Protein AF-A0A2E6I292-F1 (afdb_monomer_lite)

pLDDT: mean 81.74, std 18.03, range [31.7, 98.75]

Sequence (327 aa):
MKKWAEGDFDTRKALMEGHHNLRRFENLDPATSELSENDARILLANKRGYAHWVKYDNYLHLDPGVRDVIDAIQRNDLAGLQAALATDPDAANPHYVHGYQPIEPDSRNYNNDSIPLFEVSENTFLGAIPAGTNEAAMVETLISAGADPEIDHGHPMTAAVSYNAIHVVRALIDGGAAVDGPYGHGCPMAFALHIGYPDVIQLLVERGARLDLRFAAGVGDLDRVKSFINDAGSLKPDAGIQADPYTRSASPDDPGRYQMERTRENILHQAFYFACRSNNLDVADYLFSSDIDINAWVPGLDQAAPILHWCVGWGSSAGATKAHDGL

Secondary structure (DSSP, 8-state):
--SS----HHHHHHHH-STTSGGG-TT--TT--S--HHHHHHHHHHHTT-SSHHHHHHHHTB-HHHHHHHHHHHTT-HHHHHHHHHH-GGGGS--B-TT-----SSTT---GGG-HHHHHHHHHHTTSS-TTSSHHHHHHHHHHTT--TT-TTT-HHHHHHHTT-HHHHHHHHHTT--TT-TTSS-HHHHHHHHHT-HHHHHHHHHTTPPP-HHHHHHHT-HHHHHHTB-TTSPBPTTTT-SPPTT-----TT-TTSSPPP--HHHHHHHHHHHHHHTT-HHHHHHHHTTT--TTSB-TTSSS--BHHHHHHHTS-HHHHHHHHHT-

Foldseek 3Di:
DPDQWPQFQVNVVVCVPDPCRVVQQPDDDVPDGTDDPSNVLCVVCVVVVHNHSLLVVLLVQWDPLLVQLLVCLLQVNLVSNLVSCVVPLVSLATDGDPPDDRDAPPPQDDSLVSHSLLSLLVSCLVCSNPQPPCSLVSLLSSLVSPRDLQPPPNNSLLSNLLSLNQSSNVSSVVSPADLCGNVNQNLSLQQCLLVPNLSSLVVSVVSPRDDALQSCLLNLVLVNVVVQADPVRDGDPRNARHAHNDQRDPPVVCVPPRGDDPDSQLSLLSSLLSNLSNVSVVSNVVSVVSPHDQQAWNPRDPDTGGSLVSSPPHDCPPSNVVVVVVD

Structure (mmCIF, N/CA/C/O backbone):
data_AF-A0A2E6I292-F1
#
_entry.id   AF-A0A2E6I292-F1
#
loop_
_atom_site.group_PDB
_atom_site.id
_atom_site.type_symbol
_atom_site.label_atom_id
_atom_site.label_alt_id
_atom_site.label_comp_id
_atom_site.label_asym_id
_atom_site.label_entity_id
_atom_site.label_seq_id
_atom_site.pdbx_PDB_ins_code
_atom_site.Cartn_x
_atom_site.Cartn_y
_atom_site.Cartn_z
_atom_site.occupancy
_atom_site.B_iso_or_equiv
_atom_site.auth_seq_id
_atom_site.auth_comp_id
_atom_site.auth_asym_id
_atom_site.auth_atom_id
_atom_site.pdbx_PDB_model_num
ATOM 1 N N . MET A 1 1 ? -14.300 23.017 34.784 1.00 35.28 1 MET A N 1
ATOM 2 C CA . MET A 1 1 ? -13.241 23.326 33.793 1.00 35.28 1 MET A CA 1
ATOM 3 C C . MET A 1 1 ? -11.836 23.556 34.380 1.00 35.28 1 MET A C 1
ATOM 5 O O . MET A 1 1 ? -10.927 23.771 33.601 1.00 35.28 1 MET A O 1
ATOM 9 N N . LYS A 1 2 ? -11.584 23.448 35.698 1.00 34.03 2 LYS A N 1
ATOM 10 C CA . LYS A 1 2 ? -10.234 23.615 36.290 1.00 34.03 2 LYS A CA 1
ATOM 11 C C . LYS A 1 2 ? -9.651 22.290 36.804 1.00 34.03 2 LYS A C 1
ATOM 13 O O . LYS A 1 2 ? -9.630 22.065 38.008 1.00 34.03 2 LYS A O 1
ATOM 18 N N . LYS A 1 3 ? -9.241 21.389 35.906 1.00 31.70 3 LYS A N 1
ATOM 19 C CA . LYS A 1 3 ? -8.444 20.206 36.299 1.00 31.70 3 LYS A CA 1
ATOM 20 C C . LYS A 1 3 ? -7.480 19.676 35.223 1.00 31.70 3 LYS A C 1
ATOM 22 O O . LYS A 1 3 ? -6.997 18.564 35.354 1.00 31.70 3 LYS A O 1
ATOM 27 N N . TRP A 1 4 ? -7.191 20.469 34.187 1.00 38.81 4 TRP A N 1
ATOM 28 C CA . TRP A 1 4 ? -6.313 20.072 33.072 1.00 38.81 4 TRP A CA 1
ATOM 29 C C . TRP A 1 4 ? -5.002 20.880 32.998 1.00 38.81 4 TRP A C 1
ATOM 31 O O . TRP A 1 4 ? -4.268 20.755 32.030 1.00 38.81 4 TRP A O 1
ATOM 41 N N . ALA A 1 5 ? -4.700 21.700 34.012 1.00 40.25 5 ALA A N 1
ATOM 42 C CA . ALA A 1 5 ? -3.558 22.624 34.035 1.00 40.25 5 ALA A CA 1
ATOM 43 C C . ALA A 1 5 ? -2.428 22.166 34.983 1.00 40.25 5 ALA A C 1
ATOM 45 O O . ALA A 1 5 ? -1.871 22.973 35.717 1.00 40.25 5 ALA A O 1
ATOM 46 N N . GLU A 1 6 ? -2.119 20.868 35.005 1.00 45.41 6 GLU A N 1
ATOM 47 C CA . GLU A 1 6 ? -0.982 20.308 35.765 1.00 45.41 6 GLU A CA 1
ATOM 48 C C . GLU A 1 6 ? 0.074 19.690 34.832 1.00 45.41 6 GLU A C 1
ATOM 50 O O . GLU A 1 6 ? 0.704 18.695 35.170 1.00 45.41 6 GLU A O 1
ATOM 55 N N . GLY A 1 7 ? 0.264 20.245 33.631 1.00 52.97 7 GLY A N 1
ATOM 56 C CA . GLY A 1 7 ? 1.480 19.970 32.865 1.00 52.97 7 GLY A CA 1
ATOM 57 C C . GLY A 1 7 ? 2.519 21.026 33.189 1.00 52.97 7 GLY A C 1
ATOM 58 O O . GLY A 1 7 ? 2.316 22.202 32.892 1.00 52.97 7 GLY A O 1
ATOM 59 N N . ASP A 1 8 ? 3.597 20.606 33.832 1.00 63.22 8 ASP A N 1
ATOM 60 C CA . ASP A 1 8 ? 4.761 21.438 34.104 1.00 63.22 8 ASP A CA 1
ATOM 61 C C . ASP A 1 8 ? 5.592 21.703 32.832 1.00 63.22 8 ASP A C 1
ATOM 63 O O . ASP A 1 8 ? 5.346 21.164 31.747 1.00 63.22 8 ASP A O 1
ATOM 67 N N . PHE A 1 9 ? 6.594 22.574 32.971 1.00 62.97 9 PHE A N 1
ATOM 68 C CA . PHE A 1 9 ? 7.556 22.911 31.919 1.00 62.97 9 PHE A CA 1
ATOM 69 C C . PHE A 1 9 ? 8.188 21.666 31.273 1.00 62.97 9 PHE A C 1
ATOM 71 O O . PHE A 1 9 ? 8.401 21.642 30.059 1.00 62.97 9 PHE A O 1
ATOM 78 N N . ASP A 1 10 ? 8.440 20.619 32.059 1.00 66.69 10 ASP A N 1
ATOM 79 C CA . ASP A 1 10 ? 9.048 19.375 31.588 1.00 66.69 10 ASP A CA 1
ATOM 80 C C . ASP A 1 10 ? 8.099 18.587 30.675 1.00 66.69 10 ASP A C 1
ATOM 82 O O . ASP A 1 10 ? 8.521 18.086 29.632 1.00 66.69 10 ASP A O 1
ATOM 86 N N . THR A 1 11 ? 6.801 18.568 30.986 1.00 67.62 11 THR A N 1
ATOM 87 C CA . THR A 1 11 ? 5.764 17.987 30.118 1.00 67.62 11 THR A CA 1
ATOM 88 C C . THR A 1 11 ? 5.697 18.703 28.765 1.00 67.62 11 THR A C 1
ATOM 90 O O . THR A 1 11 ? 5.645 18.062 27.712 1.00 67.62 11 THR A O 1
ATOM 93 N N . ARG A 1 12 ? 5.751 20.042 28.769 1.00 67.06 12 ARG A N 1
ATOM 94 C CA . ARG A 1 12 ? 5.793 20.851 27.538 1.00 67.06 12 ARG A CA 1
ATOM 95 C C . ARG A 1 12 ? 7.079 20.610 26.746 1.00 67.06 12 ARG A C 1
ATOM 97 O O . ARG A 1 12 ? 7.043 20.526 25.522 1.00 67.06 12 ARG A O 1
ATOM 104 N N . LYS A 1 13 ? 8.217 20.475 27.425 1.00 66.50 13 LYS A N 1
ATOM 105 C CA . LYS A 1 13 ? 9.503 20.172 26.790 1.00 66.50 13 LYS A CA 1
ATOM 106 C C . LYS A 1 13 ? 9.497 18.789 26.132 1.00 66.50 13 LYS A C 1
ATOM 108 O O . LYS A 1 13 ? 9.899 18.680 24.980 1.00 66.50 13 LYS A O 1
ATOM 113 N N . ALA A 1 14 ? 8.963 17.768 26.800 1.00 66.19 14 ALA A N 1
ATOM 114 C CA . ALA A 1 14 ? 8.826 16.423 26.240 1.00 66.19 14 ALA A CA 1
ATOM 115 C C . ALA A 1 14 ? 7.926 16.398 24.989 1.00 66.19 14 ALA A C 1
ATOM 117 O O . ALA A 1 14 ? 8.263 15.764 23.993 1.00 66.19 14 ALA A O 1
ATOM 118 N N . LEU A 1 15 ? 6.826 17.161 24.993 1.00 63.72 15 LEU A N 1
ATOM 119 C CA . LEU A 1 15 ? 5.975 17.372 23.813 1.00 63.72 15 LEU A CA 1
ATOM 120 C C . LEU A 1 15 ? 6.730 17.972 22.610 1.00 63.72 15 LEU A C 1
ATOM 122 O O . LEU A 1 15 ? 6.326 17.786 21.463 1.00 63.72 15 LEU A O 1
ATOM 126 N N . MET A 1 16 ? 7.823 18.691 22.863 1.00 61.34 16 MET A N 1
ATOM 127 C CA . MET A 1 16 ? 8.617 19.411 21.866 1.00 61.34 16 MET A CA 1
ATOM 128 C C . MET A 1 16 ? 9.845 18.627 21.373 1.00 61.34 16 MET A C 1
ATOM 130 O O . MET A 1 16 ? 10.433 18.994 20.357 1.00 61.34 16 MET A O 1
ATOM 134 N N . GLU A 1 17 ? 10.217 17.523 22.026 1.00 56.06 17 GLU A N 1
ATOM 135 C CA . GLU A 1 17 ? 11.392 16.709 21.684 1.00 56.06 17 GLU A CA 1
ATOM 136 C C . GLU A 1 17 ? 11.074 15.674 20.582 1.00 56.06 17 GLU A C 1
ATOM 138 O O . GLU A 1 17 ? 10.458 14.642 20.836 1.00 56.06 17 GLU A O 1
ATOM 143 N N . GLY A 1 18 ? 11.453 15.955 19.326 1.00 52.44 18 GLY A N 1
ATOM 144 C CA . GLY A 1 18 ? 11.278 15.033 18.189 1.00 52.44 18 GLY A CA 1
ATOM 145 C C . GLY A 1 18 ? 11.268 15.720 16.816 1.00 52.44 18 GLY A C 1
ATOM 146 O O . GLY A 1 18 ? 10.774 16.837 16.669 1.00 52.44 18 GLY A O 1
ATOM 147 N N . HIS A 1 19 ? 11.786 15.047 15.778 1.00 42.84 19 HIS A N 1
ATOM 148 C CA . HIS A 1 19 ? 11.978 15.615 14.428 1.00 42.84 19 HIS A CA 1
ATOM 149 C C . HIS A 1 19 ? 10.680 16.027 13.694 1.00 42.84 19 HIS A C 1
ATOM 151 O O . HIS A 1 19 ? 10.747 16.790 12.730 1.00 42.84 19 HIS A O 1
ATOM 157 N N . HIS A 1 20 ? 9.501 15.599 14.166 1.00 44.97 20 HIS A N 1
ATOM 158 C CA . HIS A 1 20 ? 8.190 15.956 13.598 1.00 44.97 20 HIS A CA 1
ATOM 159 C C . HIS A 1 20 ? 7.325 16.848 14.511 1.00 44.97 20 HIS A C 1
ATOM 161 O O . HIS A 1 20 ? 6.209 17.200 14.128 1.00 44.97 20 HIS A O 1
ATOM 167 N N . ASN A 1 21 ? 7.816 17.250 15.689 1.00 55.00 21 ASN A N 1
ATOM 168 C CA . ASN A 1 21 ? 6.954 17.799 16.740 1.00 55.00 21 ASN A CA 1
ATOM 169 C C . ASN A 1 21 ? 6.430 19.205 16.437 1.00 55.00 21 ASN A C 1
ATOM 171 O O . ASN A 1 21 ? 5.238 19.429 16.588 1.00 55.00 21 ASN A O 1
ATOM 175 N N . LEU A 1 22 ? 7.240 20.125 15.902 1.00 51.12 22 LEU A N 1
ATOM 176 C CA . LEU A 1 22 ? 6.806 21.515 15.651 1.00 51.12 22 LEU A CA 1
ATOM 177 C C . LEU A 1 22 ? 5.659 21.635 14.632 1.00 51.12 22 LEU A C 1
ATOM 179 O O . LEU A 1 22 ? 4.849 22.549 14.732 1.00 51.12 22 LEU A O 1
ATOM 183 N N . ARG A 1 23 ? 5.572 20.713 13.662 1.00 51.84 23 ARG A N 1
ATOM 184 C CA . ARG A 1 23 ? 4.527 20.713 12.618 1.00 51.84 23 ARG A CA 1
ATOM 185 C C . ARG A 1 23 ? 3.199 20.106 13.082 1.00 51.84 23 ARG A C 1
ATOM 187 O O . ARG A 1 23 ? 2.213 20.215 12.363 1.00 51.84 23 ARG A O 1
ATOM 194 N N . ARG A 1 24 ? 3.167 19.455 14.251 1.00 55.50 24 ARG A N 1
ATOM 195 C CA . ARG A 1 24 ? 1.934 18.932 14.869 1.00 55.50 24 ARG A CA 1
ATOM 196 C C . ARG A 1 24 ? 1.179 19.994 15.669 1.00 55.50 24 ARG A C 1
ATOM 198 O O . ARG A 1 24 ? 0.016 19.786 15.997 1.00 55.50 24 ARG A O 1
ATOM 205 N N . PHE A 1 25 ? 1.822 21.122 15.966 1.00 55.00 25 PHE A N 1
ATOM 206 C CA . PHE A 1 25 ? 1.203 22.248 16.652 1.00 55.00 25 PHE A CA 1
ATOM 207 C C . PHE A 1 25 ? 0.684 23.255 15.626 1.00 55.00 25 PHE A C 1
ATOM 209 O O . PHE A 1 25 ? 1.467 23.908 14.943 1.00 55.00 25 PHE A O 1
ATOM 216 N N . GLU A 1 26 ? -0.635 23.420 15.549 1.00 52.97 26 GLU A N 1
ATOM 217 C CA . GLU A 1 26 ? -1.258 24.412 14.661 1.00 52.97 26 GLU A CA 1
ATOM 218 C C . GLU A 1 26 ? -0.909 25.858 15.063 1.00 52.97 26 GLU A C 1
ATOM 220 O O . GLU A 1 26 ? -0.861 26.732 14.205 1.00 52.97 26 GLU A O 1
ATOM 225 N N . ASN A 1 27 ? -0.614 26.106 16.349 1.00 54.56 27 ASN A N 1
ATOM 226 C CA . ASN A 1 27 ? -0.272 27.423 16.905 1.00 54.56 27 ASN A CA 1
ATOM 227 C C . ASN A 1 27 ? 0.719 27.306 18.079 1.00 54.56 27 ASN A C 1
ATOM 229 O O . ASN A 1 27 ? 0.382 27.586 19.230 1.00 54.56 27 ASN A O 1
ATOM 233 N N . LEU A 1 28 ? 1.940 26.840 17.817 1.00 59.38 28 LEU A N 1
ATOM 234 C CA . LEU A 1 28 ? 2.970 26.777 18.853 1.00 59.38 28 LEU A CA 1
ATOM 235 C C . LEU A 1 28 ? 3.465 28.184 19.235 1.00 59.38 28 LEU A C 1
ATOM 237 O O . LEU A 1 28 ? 4.137 28.833 18.437 1.00 59.38 28 LEU A O 1
ATOM 241 N N . ASP A 1 29 ? 3.229 28.605 20.479 1.00 62.69 29 ASP A N 1
ATOM 242 C CA . ASP A 1 29 ? 3.965 29.712 21.103 1.00 62.69 29 ASP A CA 1
ATOM 243 C C . ASP A 1 29 ? 5.132 29.149 21.942 1.00 62.69 29 ASP A C 1
ATOM 245 O O . ASP A 1 29 ? 4.914 28.609 23.029 1.00 62.69 29 ASP A O 1
ATOM 249 N N . PRO A 1 30 ? 6.389 29.222 21.479 1.00 59.91 30 PRO A N 1
ATOM 250 C CA . PRO A 1 30 ? 7.529 28.699 22.229 1.00 59.91 30 PRO A CA 1
ATOM 251 C C . PRO A 1 30 ? 7.859 29.518 23.492 1.00 59.91 30 PRO A C 1
ATOM 253 O O . PRO A 1 30 ? 8.694 29.078 24.279 1.00 59.91 30 PRO A O 1
ATOM 256 N N . ALA A 1 31 ? 7.235 30.685 23.700 1.00 64.38 31 ALA A N 1
ATOM 257 C CA . ALA A 1 31 ? 7.509 31.568 24.832 1.00 64.38 31 ALA A CA 1
ATOM 258 C C . ALA A 1 31 ? 6.628 31.305 26.068 1.00 64.38 31 ALA A C 1
ATOM 260 O O . ALA A 1 31 ? 6.952 31.801 27.149 1.00 64.38 31 ALA A O 1
ATOM 261 N N . THR A 1 32 ? 5.537 30.536 25.950 1.00 67.38 32 THR A N 1
ATOM 262 C CA . THR A 1 32 ? 4.687 30.205 27.107 1.00 67.38 32 THR A CA 1
ATOM 263 C C . THR A 1 32 ? 5.235 29.018 27.904 1.00 67.38 32 THR A C 1
ATOM 265 O O . THR A 1 32 ? 5.706 28.030 27.340 1.00 67.38 32 THR A O 1
ATOM 268 N N . SER A 1 33 ? 5.169 29.115 29.234 1.00 66.25 33 SER A N 1
ATOM 269 C CA . SER A 1 33 ? 5.582 28.067 30.177 1.00 66.25 33 SER A CA 1
ATOM 270 C C . SER A 1 33 ? 4.436 27.152 30.626 1.00 66.25 33 SER A C 1
ATOM 272 O O . SER A 1 33 ? 4.688 26.194 31.351 1.00 66.25 33 SER A O 1
ATOM 274 N N . GLU A 1 34 ? 3.193 27.439 30.229 1.00 69.44 34 GLU A N 1
ATOM 275 C CA . GLU A 1 34 ? 1.993 26.686 30.627 1.00 69.44 34 GLU A CA 1
ATOM 276 C C . GLU A 1 34 ? 1.444 25.841 29.464 1.00 69.44 34 GLU A C 1
ATOM 278 O O . GLU A 1 34 ? 1.694 26.142 28.293 1.00 69.44 34 GLU A O 1
ATOM 283 N N . LEU A 1 35 ? 0.685 24.779 29.769 1.00 68.31 35 LEU A N 1
ATOM 284 C CA . LEU A 1 35 ? -0.080 24.046 28.754 1.00 68.31 35 LEU A CA 1
ATOM 285 C C . LEU A 1 35 ? -1.289 24.872 28.294 1.00 68.31 35 LEU A C 1
ATOM 287 O O . LEU A 1 35 ? -2.141 25.257 29.095 1.00 68.31 35 LEU A O 1
ATOM 291 N N . SER A 1 36 ? -1.394 25.087 26.986 1.00 73.38 36 SER A N 1
ATOM 292 C CA . SER A 1 36 ? -2.581 25.643 26.336 1.00 73.38 36 SER A CA 1
ATOM 293 C C . SER A 1 36 ? -3.654 24.569 26.099 1.00 73.38 36 SER A C 1
ATOM 295 O O . SER A 1 36 ? -3.396 23.367 26.190 1.00 73.38 36 SER A O 1
ATOM 297 N N . GLU A 1 37 ? -4.869 24.983 25.724 1.00 76.44 37 GLU A N 1
ATOM 298 C CA . GLU A 1 37 ? -5.902 24.051 25.241 1.00 76.44 37 GLU A CA 1
ATOM 299 C C . GLU A 1 37 ? -5.407 23.220 24.043 1.00 76.44 37 GLU A C 1
ATOM 301 O O . GLU A 1 37 ? -5.710 22.033 23.938 1.00 76.44 37 GLU A O 1
ATOM 306 N N . ASN A 1 38 ? -4.599 23.822 23.168 1.00 73.75 38 ASN A N 1
ATOM 307 C CA . ASN A 1 38 ? -4.017 23.140 22.018 1.00 73.75 38 ASN A CA 1
ATOM 308 C C . ASN A 1 38 ? -3.027 22.041 22.441 1.00 73.75 38 ASN A C 1
ATOM 310 O O . ASN A 1 38 ? -3.057 20.937 21.901 1.00 73.75 38 ASN A O 1
ATOM 314 N N . ASP A 1 39 ? -2.206 22.304 23.460 1.00 73.69 39 ASP A N 1
ATOM 315 C CA . ASP A 1 39 ? -1.287 21.299 24.004 1.00 73.69 39 ASP A CA 1
ATOM 316 C C . ASP A 1 39 ? -2.063 20.132 24.637 1.00 73.69 39 ASP A C 1
ATOM 318 O O . ASP A 1 39 ? -1.710 18.967 24.450 1.00 73.69 39 ASP A O 1
ATOM 322 N N . ALA A 1 40 ? -3.177 20.425 25.320 1.00 76.44 40 ALA A N 1
ATOM 323 C CA . ALA A 1 40 ? -4.060 19.403 25.881 1.00 76.44 40 ALA A CA 1
ATOM 324 C C . ALA A 1 40 ? -4.712 18.524 24.797 1.00 76.44 40 ALA A C 1
ATOM 326 O O . ALA A 1 40 ? -4.797 17.305 24.964 1.00 76.44 40 ALA A O 1
ATOM 327 N N . ARG A 1 41 ? -5.135 19.117 23.673 1.00 80.50 41 ARG A N 1
ATOM 328 C CA . ARG A 1 41 ? -5.668 18.388 22.509 1.00 80.50 41 ARG A CA 1
ATOM 329 C C . ARG A 1 41 ? -4.629 17.441 21.908 1.00 80.50 41 ARG A C 1
ATOM 331 O O . ARG A 1 41 ? -4.930 16.272 21.683 1.00 80.50 41 ARG A O 1
ATOM 338 N N . ILE A 1 42 ? -3.395 17.907 21.722 1.00 75.50 42 ILE A N 1
ATOM 339 C CA . ILE A 1 42 ? -2.293 17.084 21.196 1.00 75.50 42 ILE A CA 1
ATOM 340 C C . ILE A 1 42 ? -1.960 15.934 22.149 1.00 75.50 42 ILE A C 1
ATOM 342 O O . ILE A 1 42 ? -1.823 14.794 21.712 1.00 75.50 42 ILE A O 1
ATOM 346 N N . LEU A 1 43 ? -1.886 16.203 23.456 1.00 74.88 43 LEU A N 1
ATOM 347 C CA . LEU A 1 43 ? -1.681 15.163 24.468 1.00 74.88 43 LEU A CA 1
ATOM 348 C C . LEU A 1 43 ? -2.785 14.103 24.425 1.00 74.88 43 LEU A C 1
ATOM 350 O O . LEU A 1 43 ? -2.495 12.910 24.512 1.00 74.88 43 LEU A O 1
ATOM 354 N N . LEU A 1 44 ? -4.043 14.528 24.286 1.00 81.06 44 LEU A N 1
ATOM 355 C CA . LEU A 1 44 ? -5.179 13.617 24.226 1.00 81.06 44 LEU A CA 1
ATOM 356 C C . LEU A 1 44 ? -5.155 12.756 22.956 1.00 81.06 44 LEU A C 1
ATOM 358 O O . LEU A 1 44 ? -5.345 11.545 23.062 1.00 81.06 44 LEU A O 1
ATOM 362 N N . ALA A 1 45 ? -4.876 13.357 21.798 1.00 82.25 45 ALA A N 1
ATOM 363 C CA . ALA A 1 45 ? -4.739 12.648 20.528 1.00 82.25 45 ALA A CA 1
ATOM 364 C C . ALA A 1 45 ? -3.591 11.625 20.576 1.00 82.25 45 ALA A C 1
ATOM 366 O O . ALA A 1 45 ? -3.817 10.440 20.341 1.00 82.25 45 ALA A O 1
ATOM 367 N N . ASN A 1 46 ? -2.395 12.040 21.010 1.00 78.62 46 ASN A N 1
ATOM 368 C CA . ASN A 1 46 ? -1.230 11.156 21.119 1.00 78.62 46 ASN A CA 1
ATOM 369 C C . ASN A 1 46 ? -1.472 10.000 22.101 1.00 78.62 46 ASN A C 1
ATOM 371 O O . ASN A 1 46 ? -1.105 8.862 21.821 1.00 78.62 46 ASN A O 1
ATOM 375 N N . LYS A 1 47 ? -2.131 10.260 23.241 1.00 78.94 47 LYS A N 1
ATOM 376 C CA . LYS A 1 47 ? -2.513 9.211 24.204 1.00 78.94 47 LYS A CA 1
ATOM 377 C C . LYS A 1 47 ? -3.436 8.156 23.582 1.00 78.94 47 LYS A C 1
ATOM 379 O O . LYS A 1 47 ? -3.526 7.042 24.093 1.00 78.94 47 LYS A O 1
ATOM 384 N N . ARG A 1 48 ? -4.136 8.518 22.511 1.00 81.94 48 ARG A N 1
ATOM 385 C CA . ARG A 1 48 ? -5.041 7.657 21.749 1.00 81.94 48 ARG A CA 1
ATOM 386 C C . ARG A 1 48 ? -4.418 7.116 20.462 1.00 81.94 48 ARG A C 1
ATOM 388 O O . ARG A 1 48 ? -5.130 6.472 19.713 1.00 81.94 48 ARG A O 1
ATOM 395 N N . GLY A 1 49 ? -3.125 7.348 20.226 1.00 77.94 49 GLY A N 1
ATOM 396 C CA . GLY A 1 49 ? -2.407 6.859 19.045 1.00 77.94 49 GLY A CA 1
ATOM 397 C C . GLY A 1 49 ? -2.435 7.798 17.835 1.00 77.94 49 GLY A C 1
ATOM 398 O O . GLY A 1 49 ? -1.754 7.531 16.854 1.00 77.94 49 GLY A O 1
ATOM 399 N N . TYR A 1 50 ? -3.131 8.934 17.908 1.00 80.81 50 TYR A N 1
ATOM 400 C CA . TYR A 1 50 ? -3.289 9.844 16.775 1.00 80.81 50 TYR A CA 1
ATOM 401 C C . TYR A 1 50 ? -2.178 10.888 16.724 1.00 80.81 50 TYR A C 1
ATOM 403 O O . TYR A 1 50 ? -1.935 11.611 17.690 1.00 80.81 50 TYR A O 1
ATOM 411 N N . ALA A 1 51 ? -1.552 11.028 15.555 1.00 74.12 51 ALA A N 1
ATOM 412 C CA . ALA A 1 51 ? -0.466 11.983 15.339 1.00 74.12 51 ALA A CA 1
ATOM 413 C C . ALA A 1 51 ? -0.908 13.459 15.382 1.00 74.12 51 ALA A C 1
ATOM 415 O O . ALA A 1 51 ? -0.089 14.332 15.677 1.00 74.12 51 ALA A O 1
ATOM 416 N N . HIS A 1 52 ? -2.177 13.743 15.070 1.00 77.38 52 HIS A N 1
ATOM 417 C CA . HIS A 1 52 ? -2.742 15.092 14.997 1.00 77.38 52 HIS A CA 1
ATOM 418 C C . HIS A 1 52 ? -4.113 15.144 15.675 1.00 77.38 52 HIS A C 1
ATOM 420 O O . HIS A 1 52 ? -4.900 14.205 15.549 1.00 77.38 52 HIS A O 1
ATOM 426 N N . TRP A 1 53 ? -4.425 16.268 16.335 1.00 81.75 53 TRP A N 1
ATOM 427 C CA . TRP A 1 53 ? -5.740 16.472 16.954 1.00 81.75 53 TRP A CA 1
ATOM 428 C C . TRP A 1 53 ? -6.871 16.323 15.945 1.00 81.75 53 TRP A C 1
ATOM 430 O O . TRP A 1 53 ? -7.837 15.642 16.244 1.00 81.75 53 TRP A O 1
ATOM 440 N N . VAL A 1 54 ? -6.734 16.902 14.751 1.00 82.00 54 VAL A N 1
ATOM 441 C CA . VAL A 1 54 ? -7.791 16.868 13.735 1.00 82.00 54 VAL A CA 1
ATOM 442 C C . VAL A 1 54 ? -8.201 15.442 13.357 1.00 82.00 54 VAL A C 1
ATOM 444 O O . VAL A 1 54 ? -9.383 15.162 13.212 1.00 82.00 54 VAL A O 1
ATOM 447 N N . LYS A 1 55 ? -7.240 14.511 13.294 1.00 82.50 55 LYS A N 1
ATOM 448 C CA . LYS A 1 55 ? -7.525 13.105 13.003 1.00 82.50 55 LYS A CA 1
ATOM 449 C C . LYS A 1 55 ? -8.305 12.450 14.141 1.00 82.50 55 LYS A C 1
ATOM 451 O O . LYS A 1 55 ? -9.286 11.755 13.901 1.00 82.50 55 LYS A O 1
ATOM 456 N N . TYR A 1 56 ? -7.908 12.732 15.383 1.00 86.94 56 TYR A N 1
ATOM 457 C CA . TYR A 1 56 ? -8.639 12.252 16.551 1.00 86.94 56 TYR A CA 1
ATOM 458 C C . TYR A 1 56 ? -10.023 12.907 16.683 1.00 86.94 56 TYR A C 1
ATOM 460 O O . TYR A 1 56 ? -10.975 12.241 17.069 1.00 86.94 56 TYR A O 1
ATOM 468 N N . ASP A 1 57 ? -10.166 14.186 16.331 1.00 88.38 57 ASP A N 1
ATOM 469 C CA . ASP A 1 57 ? -11.452 14.885 16.292 1.00 88.38 57 ASP A CA 1
ATOM 470 C C . ASP A 1 57 ? -12.390 14.256 15.258 1.00 88.38 57 ASP A C 1
ATOM 472 O O . ASP A 1 57 ? -13.540 13.969 15.587 1.00 88.38 57 ASP A O 1
ATOM 476 N N . ASN A 1 58 ? -11.883 13.935 14.063 1.00 89.38 58 ASN A N 1
ATOM 477 C CA . ASN A 1 58 ? -12.632 13.190 13.054 1.00 89.38 58 ASN A CA 1
ATOM 478 C C . ASN A 1 58 ? -13.076 11.823 13.604 1.00 89.38 58 ASN A C 1
ATOM 480 O O . ASN A 1 58 ? -14.261 11.504 13.529 1.00 89.38 58 ASN A O 1
ATOM 484 N N . TYR A 1 59 ? -12.179 11.063 14.250 1.00 90.88 59 TYR A N 1
ATOM 485 C CA . TYR A 1 59 ? -12.539 9.804 14.919 1.00 90.88 59 TYR A CA 1
ATOM 486 C C . TYR A 1 59 ? -13.636 9.994 15.980 1.00 90.88 59 TYR A C 1
ATOM 488 O O . TYR A 1 59 ? -14.583 9.215 16.042 1.00 90.88 59 TYR A O 1
ATOM 496 N N . LEU A 1 60 ? -13.561 11.039 16.811 1.00 91.81 60 LEU A N 1
ATOM 497 C CA . LEU A 1 60 ? -14.560 11.301 17.855 1.00 91.81 60 LEU A CA 1
ATOM 498 C C . LEU A 1 60 ? -15.968 11.552 17.297 1.00 91.81 60 LEU A C 1
ATOM 500 O O . LEU A 1 60 ? -16.949 11.288 18.005 1.00 91.81 60 LEU A O 1
ATOM 504 N N . HIS A 1 61 ? -16.049 12.037 16.059 1.00 93.81 61 HIS A N 1
ATOM 505 C CA . HIS A 1 61 ? -17.283 12.304 15.329 1.00 93.81 61 HIS A CA 1
ATOM 506 C C . HIS A 1 61 ? -17.683 11.179 14.369 1.00 93.81 61 HIS A C 1
ATOM 508 O O . HIS A 1 61 ? -18.656 11.338 13.633 1.00 93.81 61 HIS A O 1
ATOM 514 N N . LEU A 1 62 ? -16.993 10.039 14.383 1.00 94.44 62 LEU A N 1
ATOM 515 C CA . LEU A 1 62 ? -17.494 8.837 13.732 1.00 94.44 62 LEU A CA 1
ATOM 516 C C . LEU A 1 62 ? -18.746 8.322 14.444 1.00 94.44 62 LEU A C 1
ATOM 518 O O . LEU A 1 62 ? -18.902 8.439 15.673 1.00 94.44 62 LEU A O 1
ATOM 522 N N . ASP A 1 63 ? -19.630 7.714 13.661 1.00 95.62 63 ASP A N 1
ATOM 523 C CA . ASP A 1 63 ? -20.767 6.992 14.204 1.00 95.62 63 ASP A CA 1
ATOM 524 C C . ASP A 1 63 ? -20.282 5.936 15.215 1.00 95.62 63 ASP A C 1
ATOM 526 O O . ASP A 1 63 ? -19.200 5.360 15.054 1.00 95.62 63 ASP A O 1
ATOM 530 N N . PRO A 1 64 ? -21.028 5.697 16.313 1.00 96.19 64 PRO A N 1
ATOM 531 C CA . PRO A 1 64 ? -20.599 4.763 17.353 1.00 96.19 64 PRO A CA 1
ATOM 532 C C . PRO A 1 64 ? -20.240 3.370 16.821 1.00 96.19 64 PRO A C 1
ATOM 534 O O . PRO A 1 64 ? -19.223 2.834 17.243 1.00 96.19 64 PRO A O 1
ATOM 537 N N . GLY A 1 65 ? -20.995 2.841 15.850 1.00 97.12 65 GLY A N 1
ATOM 538 C CA . GLY A 1 65 ? -20.713 1.540 15.236 1.00 97.12 65 GLY A CA 1
ATOM 539 C C . GLY A 1 65 ? -19.345 1.488 14.549 1.00 97.12 65 GLY A C 1
ATOM 540 O O . GLY A 1 65 ? -18.588 0.542 14.754 1.00 97.12 65 GLY A O 1
ATOM 541 N N . VAL A 1 66 ? -18.973 2.542 13.812 1.00 97.25 66 VAL A N 1
ATOM 542 C CA . VAL A 1 66 ? -17.658 2.638 13.149 1.00 97.25 66 VAL A CA 1
ATOM 543 C C . VAL A 1 66 ? -16.537 2.669 14.187 1.00 97.25 66 VAL A C 1
ATOM 545 O O . VAL A 1 66 ? -15.518 1.998 14.033 1.00 97.25 66 VAL A O 1
ATOM 548 N N . ARG A 1 67 ? -16.727 3.408 15.288 1.00 96.12 67 ARG A N 1
ATOM 549 C CA . ARG A 1 67 ? -15.750 3.419 16.388 1.00 96.12 67 ARG A CA 1
ATOM 550 C C . ARG A 1 67 ? -15.628 2.065 17.065 1.00 96.12 67 ARG A C 1
ATOM 552 O O . ARG A 1 67 ? -14.510 1.679 17.371 1.00 96.12 67 ARG A O 1
ATOM 559 N N . ASP A 1 68 ? -16.730 1.349 17.273 1.00 97.88 68 ASP A N 1
ATOM 560 C CA . ASP A 1 68 ? -16.707 0.007 17.860 1.00 97.88 68 ASP A CA 1
ATOM 561 C C . ASP A 1 68 ? -15.920 -0.976 16.974 1.00 97.88 68 ASP A C 1
ATOM 563 O O . ASP A 1 68 ? -15.125 -1.769 17.483 1.00 97.88 68 ASP A O 1
ATOM 567 N N . VAL A 1 69 ? -16.079 -0.876 15.648 1.00 98.56 69 VAL A N 1
ATOM 568 C CA . VAL A 1 69 ? -15.295 -1.626 14.654 1.00 98.56 69 VAL A CA 1
ATOM 569 C C . VAL A 1 69 ? -13.800 -1.295 14.750 1.00 98.56 69 VAL A C 1
ATOM 571 O O . VAL A 1 69 ? -12.984 -2.206 14.895 1.00 98.56 69 VAL A O 1
ATOM 574 N N . ILE A 1 70 ? -13.428 -0.010 14.722 1.00 96.56 70 ILE A N 1
ATOM 575 C CA . ILE A 1 70 ? -12.025 0.436 14.821 1.00 96.56 70 ILE A CA 1
ATOM 576 C C . ILE A 1 70 ? -11.405 -0.001 16.154 1.00 96.56 70 ILE A C 1
ATOM 578 O O . ILE A 1 70 ? -10.312 -0.564 16.190 1.00 96.56 70 ILE A O 1
ATOM 582 N N . ASP A 1 71 ? -12.125 0.188 17.255 1.00 96.19 71 ASP A N 1
ATOM 583 C CA . ASP A 1 71 ? -11.695 -0.207 18.591 1.00 96.19 71 ASP A CA 1
ATOM 584 C C . ASP A 1 71 ? -11.446 -1.721 18.697 1.00 96.19 71 ASP A C 1
ATOM 586 O O . ASP A 1 71 ? -10.524 -2.149 19.399 1.00 96.19 71 ASP A O 1
ATOM 590 N N . ALA A 1 72 ? -12.260 -2.544 18.029 1.00 98.50 72 ALA A N 1
ATOM 591 C CA . ALA A 1 72 ? -12.060 -3.988 17.973 1.00 98.50 72 ALA A CA 1
ATOM 592 C C . ALA A 1 72 ? -10.792 -4.355 17.184 1.00 98.50 72 ALA A C 1
ATOM 594 O O . ALA A 1 72 ? -10.003 -5.181 17.649 1.00 98.50 72 ALA A O 1
ATOM 595 N N . ILE A 1 73 ? -10.542 -3.694 16.048 1.00 98.12 73 ILE A N 1
ATOM 596 C CA . ILE A 1 73 ? -9.322 -3.870 15.242 1.00 98.12 73 ILE A CA 1
ATOM 597 C C . ILE A 1 73 ? -8.078 -3.511 16.067 1.00 98.12 73 ILE A C 1
ATOM 599 O O . ILE A 1 73 ? -7.160 -4.323 16.187 1.00 98.12 73 ILE A O 1
ATOM 603 N N . GLN A 1 74 ? -8.079 -2.348 16.725 1.00 94.88 74 GLN A N 1
ATOM 604 C CA . GLN A 1 74 ? -6.961 -1.867 17.549 1.00 94.88 74 GLN A CA 1
ATOM 605 C C . GLN A 1 74 ? -6.653 -2.774 18.749 1.00 94.88 74 GLN A C 1
ATOM 607 O O . GLN A 1 74 ? -5.517 -2.847 19.219 1.00 94.88 74 GLN A O 1
ATOM 612 N N . ARG A 1 75 ? -7.661 -3.491 19.260 1.00 96.75 75 ARG A N 1
ATOM 613 C CA . ARG A 1 75 ? -7.506 -4.482 20.340 1.00 96.75 75 ARG A CA 1
ATOM 614 C C . ARG A 1 75 ? -7.177 -5.885 19.834 1.00 96.75 75 ARG A C 1
ATOM 616 O O . ARG A 1 75 ? -7.039 -6.786 20.660 1.00 96.75 75 ARG A O 1
ATOM 623 N N . ASN A 1 76 ? -7.063 -6.075 18.518 1.00 98.19 76 ASN A N 1
ATOM 624 C CA . ASN A 1 76 ? -6.940 -7.380 17.877 1.00 98.19 76 ASN A CA 1
ATOM 625 C C . ASN A 1 76 ? -8.075 -8.352 18.283 1.00 98.19 76 ASN A C 1
ATOM 627 O O . ASN A 1 76 ? -7.867 -9.548 18.499 1.00 98.19 76 ASN A O 1
ATOM 631 N N . ASP A 1 77 ? -9.293 -7.824 18.419 1.00 98.50 77 ASP A N 1
ATOM 632 C CA . ASP A 1 77 ? -10.487 -8.550 18.845 1.00 98.50 77 ASP A CA 1
ATOM 633 C C . ASP A 1 77 ? -11.371 -8.907 17.642 1.00 98.50 77 ASP A C 1
ATOM 635 O O . ASP A 1 77 ? -12.334 -8.215 17.309 1.00 98.50 77 ASP A O 1
ATOM 639 N N . LEU A 1 78 ? -11.043 -10.020 16.979 1.00 98.62 78 LEU A N 1
ATOM 640 C CA . LEU A 1 78 ? -11.809 -10.509 15.828 1.00 98.62 78 LEU A CA 1
ATOM 641 C C . LEU A 1 78 ? -13.272 -10.831 16.188 1.00 98.62 78 LEU A C 1
ATOM 643 O O . LEU A 1 78 ? -14.168 -10.606 15.378 1.00 98.62 78 LEU A O 1
ATOM 647 N N . ALA A 1 79 ? -13.531 -11.337 17.397 1.00 98.50 79 ALA A N 1
ATOM 648 C CA . ALA A 1 79 ? -14.887 -11.674 17.828 1.00 98.50 79 ALA A CA 1
ATOM 649 C C . ALA A 1 79 ? -15.723 -10.411 18.089 1.00 98.50 79 ALA A C 1
ATOM 651 O O . ALA A 1 79 ? -16.887 -10.346 17.691 1.00 98.50 79 ALA A O 1
ATOM 652 N N . GLY A 1 80 ? -15.123 -9.396 18.717 1.00 98.56 80 GLY A N 1
ATOM 653 C CA . GLY A 1 80 ? -15.726 -8.078 18.896 1.00 98.56 80 GLY A CA 1
ATOM 654 C C . GLY A 1 80 ? -16.022 -7.393 17.564 1.00 98.56 80 GLY A C 1
ATOM 655 O O . GLY A 1 80 ? -17.126 -6.884 17.383 1.00 98.56 80 GLY A O 1
ATOM 656 N N . LEU A 1 81 ? -15.095 -7.472 16.603 1.00 98.75 81 LEU A N 1
ATOM 657 C CA . LEU A 1 81 ? -15.291 -6.963 15.242 1.00 98.75 81 LEU A CA 1
ATOM 658 C C . LEU A 1 81 ? -16.512 -7.611 14.574 1.00 98.75 81 LEU A C 1
ATOM 660 O O . LEU A 1 81 ? -17.390 -6.917 14.063 1.00 98.75 81 LEU A O 1
ATOM 664 N N . GLN A 1 82 ? -16.600 -8.942 14.622 1.00 98.75 82 GLN A N 1
ATOM 665 C CA . GLN A 1 82 ? -17.732 -9.690 14.069 1.00 98.75 82 GLN A CA 1
ATOM 666 C C . GLN A 1 82 ? -19.058 -9.314 14.742 1.00 98.75 82 GLN A C 1
ATOM 668 O O . GLN A 1 82 ? -20.075 -9.176 14.065 1.00 98.75 82 GLN A O 1
ATOM 673 N N . ALA A 1 83 ? -19.064 -9.128 16.064 1.00 98.44 83 ALA A N 1
ATOM 674 C CA . ALA A 1 83 ? -20.258 -8.735 16.807 1.00 98.44 83 ALA A CA 1
ATOM 675 C C . ALA A 1 83 ? -20.714 -7.300 16.484 1.00 98.44 83 ALA A C 1
ATOM 677 O O . ALA A 1 83 ? -21.917 -7.057 16.348 1.00 98.44 83 ALA A O 1
ATOM 678 N N . ALA A 1 84 ? -19.767 -6.368 16.333 1.00 98.31 84 ALA A N 1
ATOM 679 C CA . ALA A 1 84 ? -20.048 -4.991 15.938 1.00 98.31 84 ALA A CA 1
ATOM 680 C C . ALA A 1 84 ? -20.686 -4.948 14.540 1.00 98.31 84 ALA A C 1
ATOM 682 O O . ALA A 1 84 ? -21.783 -4.417 14.385 1.00 98.31 84 ALA A O 1
ATOM 683 N N . LEU A 1 85 ? -20.081 -5.624 13.559 1.00 98.56 85 LEU A N 1
ATOM 684 C CA . LEU A 1 85 ? -20.586 -5.675 12.180 1.00 98.56 85 LEU A CA 1
ATOM 685 C C . LEU A 1 85 ? -21.894 -6.462 12.034 1.00 98.56 85 LEU A C 1
ATOM 687 O O . LEU A 1 85 ? -22.695 -6.172 11.154 1.00 98.56 85 LEU A O 1
ATOM 691 N N . ALA A 1 86 ? -22.156 -7.441 12.903 1.00 97.94 86 ALA A N 1
ATOM 692 C CA . ALA A 1 86 ? -23.459 -8.105 12.946 1.00 97.94 86 ALA A CA 1
ATOM 693 C C . ALA A 1 86 ? -24.580 -7.169 13.433 1.00 97.94 86 ALA A C 1
ATOM 695 O O . ALA A 1 86 ? -25.748 -7.392 13.113 1.00 97.94 86 ALA A O 1
ATOM 696 N N . THR A 1 87 ? -24.233 -6.149 14.223 1.00 97.31 87 THR A N 1
ATOM 697 C CA . THR A 1 87 ? -25.173 -5.138 14.723 1.00 97.31 87 THR A CA 1
ATOM 698 C C . THR A 1 87 ? -25.356 -4.004 13.717 1.00 97.31 87 THR A C 1
ATOM 700 O O . THR A 1 87 ? -26.483 -3.560 13.505 1.00 97.31 87 THR A O 1
ATOM 703 N N . ASP A 1 88 ? -24.261 -3.561 13.103 1.00 97.19 88 ASP A N 1
ATOM 704 C CA . ASP A 1 88 ? -24.212 -2.447 12.160 1.00 97.19 88 ASP A CA 1
ATOM 705 C C . ASP A 1 88 ? -23.228 -2.767 11.016 1.00 97.19 88 ASP A C 1
ATOM 707 O O . ASP A 1 88 ? -22.035 -2.488 11.133 1.00 97.19 88 ASP A O 1
ATOM 711 N N . PRO A 1 89 ? -23.686 -3.405 9.923 1.00 96.69 89 PRO A N 1
ATOM 712 C CA . PRO A 1 89 ? -22.818 -3.740 8.793 1.00 96.69 89 PRO A CA 1
ATOM 713 C C . PRO A 1 89 ? -22.246 -2.511 8.077 1.00 96.69 89 PRO A C 1
ATOM 715 O O . PRO A 1 89 ? -21.119 -2.563 7.586 1.00 96.69 89 PRO A O 1
ATOM 718 N N . ASP A 1 90 ? -22.985 -1.395 8.057 1.00 95.75 90 ASP A N 1
ATOM 719 C CA . ASP A 1 90 ? -22.555 -0.156 7.396 1.00 95.75 90 ASP A CA 1
ATOM 720 C C . ASP A 1 90 ? -21.298 0.425 8.076 1.00 95.75 90 ASP A C 1
ATOM 722 O O . ASP A 1 90 ? -20.473 1.067 7.424 1.00 95.75 90 ASP A O 1
ATOM 726 N N . ALA A 1 91 ? -21.068 0.092 9.354 1.00 97.44 91 ALA A N 1
ATOM 727 C CA . ALA A 1 91 ? -19.866 0.453 10.105 1.00 97.44 91 ALA A CA 1
ATOM 728 C C . ALA A 1 91 ? -18.550 -0.129 9.553 1.00 97.44 91 ALA A C 1
ATOM 730 O O . ALA A 1 91 ? -17.470 0.228 10.032 1.00 97.44 91 ALA A O 1
ATOM 731 N N . ALA A 1 92 ? -18.609 -1.012 8.551 1.00 97.38 92 ALA A N 1
ATOM 732 C CA . ALA A 1 92 ? -17.436 -1.465 7.807 1.00 97.38 92 ALA A CA 1
ATOM 733 C C . ALA A 1 92 ? -16.758 -0.329 7.009 1.00 97.38 92 ALA A C 1
ATOM 735 O O . ALA A 1 92 ? -15.585 -0.448 6.645 1.00 97.38 92 ALA A O 1
ATOM 736 N N . ASN A 1 93 ? -17.477 0.772 6.763 1.00 94.94 93 ASN A N 1
ATOM 737 C CA . ASN A 1 93 ? -17.006 1.972 6.076 1.00 94.94 93 ASN A CA 1
ATOM 738 C C . ASN A 1 93 ? -17.050 3.202 7.006 1.00 94.94 93 ASN A C 1
ATOM 740 O O . ASN A 1 93 ? -17.802 3.221 7.982 1.00 94.94 93 ASN A O 1
ATOM 744 N N . PRO A 1 94 ? -16.255 4.255 6.734 1.00 92.00 94 PRO A N 1
ATOM 745 C CA . PRO A 1 94 ? -16.299 5.483 7.522 1.00 92.00 94 PRO A CA 1
ATOM 746 C C . PRO A 1 94 ? -17.647 6.205 7.377 1.00 92.00 94 PRO A C 1
ATOM 748 O O . PRO A 1 94 ? -18.004 6.681 6.298 1.00 92.00 94 PRO A O 1
ATOM 751 N N . HIS A 1 95 ? -18.344 6.380 8.497 1.00 91.69 95 HIS A N 1
ATOM 752 C CA . HIS A 1 95 ? -19.539 7.215 8.608 1.00 91.69 95 HIS A CA 1
ATOM 753 C C . HIS A 1 95 ? -19.411 8.172 9.794 1.00 91.69 95 HIS A C 1
ATOM 755 O O . HIS A 1 95 ? -18.971 7.788 10.879 1.00 91.69 95 HIS A O 1
ATOM 761 N N . TYR A 1 96 ? -19.770 9.436 9.568 1.00 91.50 96 TYR A N 1
ATOM 762 C CA . TYR A 1 96 ? -19.719 10.491 10.576 1.00 91.50 96 TYR A CA 1
ATOM 763 C C . TYR A 1 96 ? -21.119 10.839 11.066 1.00 91.50 96 TYR A C 1
ATOM 765 O O . TYR A 1 96 ? -22.077 10.851 10.288 1.00 91.50 96 TYR A O 1
ATOM 773 N N . VAL A 1 97 ? -21.204 11.234 12.336 1.00 93.25 97 VAL A N 1
ATOM 774 C CA . VAL A 1 97 ? -22.453 11.682 12.951 1.00 93.25 97 VAL A CA 1
ATOM 775 C C . VAL A 1 97 ? -23.098 12.802 12.135 1.00 93.25 97 VAL A C 1
ATOM 777 O O . VAL A 1 97 ? -22.429 13.683 11.586 1.00 93.25 97 VAL A O 1
ATOM 780 N N . HIS A 1 98 ? -24.430 12.789 12.075 1.00 91.38 98 HIS A N 1
ATOM 781 C CA . HIS A 1 98 ? -25.197 13.717 11.248 1.00 91.38 98 HIS A CA 1
ATOM 782 C C . HIS A 1 98 ? -24.792 15.187 11.457 1.00 91.38 98 HIS A C 1
ATOM 784 O O . HIS A 1 98 ? -24.820 15.709 12.573 1.00 91.38 98 HIS A O 1
ATOM 790 N N . GLY A 1 99 ? -24.476 15.869 10.353 1.00 89.06 99 GLY A N 1
ATOM 791 C CA . GLY A 1 99 ? -24.112 17.286 10.343 1.00 89.06 99 GLY A CA 1
ATOM 792 C C . GLY A 1 99 ? -22.634 17.567 10.620 1.00 89.06 99 GLY A C 1
ATOM 793 O O . GLY A 1 99 ? -22.220 18.718 10.483 1.00 89.06 99 GLY A O 1
ATOM 794 N N . TYR A 1 100 ? -21.829 16.552 10.952 1.00 89.25 100 TYR A N 1
ATOM 795 C CA . TYR A 1 100 ? -20.379 16.697 10.965 1.00 89.25 100 TYR A CA 1
ATOM 796 C C . TYR A 1 100 ? -19.832 16.654 9.538 1.00 89.25 100 TYR A C 1
ATOM 798 O O . TYR A 1 100 ? -20.299 15.890 8.690 1.00 89.25 100 TYR A O 1
ATOM 806 N N . GLN A 1 101 ? -18.851 17.505 9.266 1.00 83.62 101 GLN A N 1
ATOM 807 C CA . GLN A 1 101 ? -18.049 17.449 8.054 1.00 83.62 101 GLN A CA 1
ATOM 808 C C . GLN A 1 101 ? -16.606 17.249 8.504 1.00 83.62 101 GLN A C 1
ATOM 810 O O . GLN A 1 101 ? -16.116 18.084 9.270 1.00 83.62 101 GLN A O 1
ATOM 815 N N . PRO A 1 102 ? -15.951 16.155 8.088 1.00 79.38 102 PRO A N 1
ATOM 816 C CA . PRO A 1 102 ? -14.581 15.899 8.481 1.00 79.38 102 PRO A CA 1
ATOM 817 C C . PRO A 1 102 ? -13.667 17.050 8.078 1.00 79.38 102 PRO A C 1
ATOM 819 O O . PRO A 1 102 ? -13.765 17.593 6.976 1.00 79.38 102 PRO A O 1
ATOM 822 N N . ILE A 1 103 ? -12.766 17.418 8.983 1.00 72.44 103 ILE A N 1
ATOM 823 C CA . ILE A 1 103 ? -11.759 18.436 8.707 1.00 72.44 103 ILE A CA 1
ATOM 824 C C . ILE A 1 103 ? -10.558 17.735 8.075 1.00 72.44 103 ILE A C 1
ATOM 826 O O . ILE A 1 103 ? -9.899 16.926 8.728 1.00 72.44 103 ILE A O 1
ATOM 830 N N . GLU A 1 104 ? -10.261 18.062 6.821 1.00 63.59 104 GLU A N 1
ATOM 831 C CA . GLU A 1 104 ? -9.062 17.590 6.126 1.00 63.59 104 GLU A CA 1
ATOM 832 C C . GLU A 1 104 ? -7.876 18.522 6.451 1.00 63.59 104 GLU A C 1
ATOM 834 O O . GLU A 1 104 ? -7.935 19.723 6.150 1.00 63.59 104 GLU A O 1
ATOM 839 N N . PRO A 1 105 ? -6.797 18.039 7.100 1.00 52.03 105 PRO A N 1
ATOM 840 C CA . PRO A 1 105 ? -5.606 18.848 7.337 1.00 52.03 105 PRO A CA 1
ATOM 841 C C . PRO A 1 105 ? -4.857 19.085 6.027 1.00 52.03 105 PRO A C 1
ATOM 843 O O . PRO A 1 105 ? -3.997 18.300 5.651 1.00 52.03 105 PRO A O 1
ATOM 846 N N . ASP A 1 106 ? -5.185 20.198 5.369 1.00 50.88 106 ASP A N 1
ATOM 847 C CA . ASP A 1 106 ? -4.781 20.518 3.998 1.00 50.88 106 ASP A CA 1
ATOM 848 C C . ASP A 1 106 ? -5.222 19.450 2.972 1.00 50.88 106 ASP A C 1
ATOM 850 O O . ASP A 1 106 ? -5.609 18.336 3.312 1.00 50.88 106 ASP A O 1
ATOM 854 N N . SER A 1 107 ? -5.247 19.802 1.686 1.00 47.47 107 SER A N 1
ATOM 855 C CA . SER A 1 107 ? -5.762 18.953 0.597 1.00 47.47 107 SER A CA 1
ATOM 856 C C . SER A 1 107 ? -4.921 17.683 0.330 1.00 47.47 107 SER A C 1
ATOM 858 O O . SER A 1 107 ? -4.824 17.246 -0.818 1.00 47.47 107 SER A O 1
ATOM 860 N N . ARG A 1 108 ? -4.171 17.184 1.322 1.00 48.56 108 ARG A N 1
ATOM 861 C CA . ARG A 1 108 ? -3.162 16.120 1.206 1.00 48.56 108 ARG A CA 1
ATOM 862 C C . ARG A 1 108 ? -3.267 15.050 2.291 1.00 48.56 108 ARG A C 1
ATOM 864 O O . ARG A 1 108 ? -2.410 14.169 2.308 1.00 48.56 108 ARG A O 1
ATOM 871 N N . ASN A 1 109 ? -4.240 15.116 3.196 1.00 49.41 109 ASN A N 1
ATOM 872 C CA . ASN A 1 109 ? -4.386 14.117 4.251 1.00 49.41 109 ASN A CA 1
ATOM 873 C C . ASN A 1 109 ? -5.843 13.710 4.428 1.00 49.41 109 ASN A C 1
ATOM 875 O O . ASN A 1 109 ? -6.668 14.444 4.968 1.00 49.41 109 ASN A O 1
ATOM 879 N N . TYR A 1 110 ? -6.104 12.492 3.988 1.00 58.09 110 TYR A N 1
ATOM 880 C CA . TYR A 1 110 ? -7.359 11.793 4.156 1.00 58.09 110 TYR A CA 1
ATOM 881 C C . TYR A 1 110 ? -7.513 11.323 5.599 1.00 58.09 110 TYR A C 1
ATOM 883 O O . TYR A 1 110 ? -6.528 11.105 6.309 1.00 58.09 110 TYR A O 1
ATOM 891 N N . ASN A 1 111 ? -8.754 11.112 6.025 1.00 69.62 111 ASN A N 1
ATOM 892 C CA . ASN A 1 111 ? -9.067 10.473 7.299 1.00 69.62 111 ASN A CA 1
ATOM 893 C C . ASN A 1 111 ? -8.879 8.961 7.216 1.00 69.62 111 ASN A C 1
ATOM 895 O O . ASN A 1 111 ? -9.793 8.190 7.479 1.00 69.62 111 ASN A O 1
ATOM 899 N N . ASN A 1 112 ? -7.681 8.545 6.828 1.00 80.31 112 ASN A N 1
ATOM 900 C CA . ASN A 1 112 ? -7.257 7.155 6.762 1.00 80.31 112 ASN A CA 1
ATOM 901 C C . ASN A 1 112 ? -7.471 6.436 8.110 1.00 80.31 112 ASN A C 1
ATOM 903 O O . ASN A 1 112 ? -8.015 5.340 8.120 1.00 80.31 112 ASN A O 1
ATOM 907 N N . ASP A 1 113 ? -7.183 7.109 9.232 1.00 81.31 113 ASP A N 1
ATOM 908 C CA . ASP A 1 113 ? -7.410 6.608 10.602 1.00 81.31 113 ASP A CA 1
ATOM 909 C C . ASP A 1 113 ? -8.922 6.472 10.949 1.00 81.31 113 ASP A C 1
ATOM 911 O O . ASP A 1 113 ? -9.312 6.100 12.050 1.00 81.31 113 ASP A O 1
ATOM 915 N N . SER A 1 114 ? -9.824 6.851 10.034 1.00 88.38 114 SER A N 1
ATOM 916 C CA . SER A 1 114 ? -11.272 6.615 10.143 1.00 88.38 114 SER A CA 1
ATOM 917 C C . SER A 1 114 ? -11.754 5.433 9.299 1.00 88.38 114 SER A C 1
ATOM 919 O O . SER A 1 114 ? -12.937 5.109 9.344 1.00 88.38 114 SER A O 1
ATOM 921 N N . ILE A 1 115 ? -10.876 4.806 8.510 1.00 92.44 115 ILE A N 1
ATOM 922 C CA . ILE A 1 115 ? -11.225 3.740 7.568 1.00 92.44 115 ILE A CA 1
ATOM 923 C C . ILE A 1 115 ? -10.870 2.388 8.197 1.00 92.44 115 ILE A C 1
ATOM 925 O O . ILE A 1 115 ? -9.684 2.088 8.349 1.00 92.44 115 ILE A O 1
ATOM 929 N N . PRO A 1 116 ? -11.852 1.516 8.489 1.00 96.50 116 PRO A N 1
ATOM 930 C CA . PRO A 1 116 ? -11.582 0.222 9.116 1.00 96.50 116 PRO A CA 1
ATOM 931 C C . PRO A 1 116 ? -10.561 -0.652 8.369 1.00 96.50 116 PRO A C 1
ATOM 933 O O . PRO A 1 116 ? -9.679 -1.240 8.990 1.00 96.50 116 PRO A O 1
ATOM 936 N N . LEU A 1 117 ? -10.612 -0.709 7.031 1.00 96.81 117 LEU A N 1
ATOM 937 C CA . LEU A 1 117 ? -9.629 -1.467 6.239 1.00 96.81 117 LEU A CA 1
ATOM 938 C C . LEU A 1 117 ? -8.199 -0.907 6.352 1.00 96.81 117 LEU A C 1
ATOM 940 O O . LEU A 1 117 ? -7.235 -1.674 6.315 1.00 96.81 117 LEU A O 1
ATOM 944 N N . PHE A 1 118 ? -8.048 0.413 6.501 1.00 94.12 118 PHE A N 1
ATOM 945 C CA . PHE A 1 118 ? -6.743 1.039 6.718 1.00 94.12 118 PHE A CA 1
ATOM 946 C C . PHE A 1 118 ? -6.186 0.653 8.095 1.00 94.12 118 PHE A C 1
ATOM 948 O O . PHE A 1 118 ? -5.032 0.226 8.196 1.00 94.12 118 PHE A O 1
ATOM 955 N N . GLU A 1 119 ? -7.028 0.725 9.131 1.00 94.56 119 GLU A N 1
ATOM 956 C CA . GLU A 1 119 ? -6.664 0.404 10.516 1.00 94.56 119 GLU A CA 1
ATOM 957 C C . GLU A 1 119 ? -6.091 -1.008 10.659 1.00 94.56 119 GLU A C 1
ATOM 959 O O . GLU A 1 119 ? -5.156 -1.202 11.433 1.00 94.56 119 GLU A O 1
ATOM 964 N N . VAL A 1 120 ? -6.569 -2.002 9.900 1.00 97.62 120 VAL A N 1
ATOM 965 C CA . VAL A 1 120 ? -5.988 -3.357 9.967 1.00 97.62 120 VAL A CA 1
ATOM 966 C C . VAL A 1 120 ? -4.510 -3.350 9.560 1.00 97.62 120 VAL A C 1
ATOM 968 O O . VAL A 1 120 ? -3.677 -3.974 10.222 1.00 97.62 120 VAL A O 1
ATOM 971 N N . SER A 1 121 ? -4.160 -2.620 8.498 1.00 95.25 121 SER A N 1
ATOM 972 C CA . SER A 1 121 ? -2.776 -2.535 8.017 1.00 95.25 121 SER A CA 1
ATOM 973 C C . SER A 1 121 ? -1.883 -1.789 9.008 1.00 95.25 121 SER A C 1
ATOM 975 O O . SER A 1 121 ? -0.789 -2.256 9.328 1.00 95.25 121 SER A O 1
ATOM 977 N N . GLU A 1 122 ? -2.364 -0.661 9.534 1.00 91.31 122 GLU A N 1
ATOM 978 C CA . GLU A 1 122 ? -1.619 0.130 10.515 1.00 91.31 122 GLU A CA 1
ATOM 979 C C . GLU A 1 122 ? -1.418 -0.641 11.826 1.00 91.31 122 GLU A C 1
ATOM 981 O O . GLU A 1 122 ? -0.303 -0.718 12.337 1.00 91.31 122 GLU A O 1
ATOM 986 N N . ASN A 1 123 ? -2.455 -1.301 12.345 1.00 94.44 123 ASN A N 1
ATOM 987 C CA . ASN A 1 123 ? -2.346 -2.085 13.575 1.00 94.44 123 ASN A CA 1
ATOM 988 C C . ASN A 1 123 ? -1.509 -3.361 13.392 1.00 94.44 123 ASN A C 1
ATOM 990 O O . ASN A 1 123 ? -0.921 -3.844 14.364 1.00 94.44 123 ASN A O 1
ATOM 994 N N . THR A 1 124 ? -1.376 -3.867 12.161 1.00 94.62 124 THR A N 1
ATOM 995 C CA . THR A 1 124 ? -0.385 -4.904 11.828 1.00 94.62 124 THR A CA 1
ATOM 996 C C . THR A 1 124 ? 1.038 -4.347 11.909 1.00 94.62 124 THR A C 1
ATOM 998 O O . THR A 1 124 ? 1.905 -4.944 12.545 1.00 94.62 124 THR A O 1
ATOM 1001 N N . PHE A 1 125 ? 1.282 -3.165 11.334 1.00 91.19 125 PHE A N 1
ATOM 1002 C CA . PHE A 1 125 ? 2.585 -2.491 11.384 1.00 91.19 125 PHE A CA 1
ATOM 1003 C C . PHE A 1 125 ? 3.018 -2.120 12.806 1.00 91.19 125 PHE A C 1
ATOM 1005 O O . PHE A 1 125 ? 4.170 -2.326 13.186 1.00 91.19 125 PHE A O 1
ATOM 1012 N N . LEU A 1 126 ? 2.086 -1.603 13.609 1.00 89.06 126 LEU A N 1
ATOM 1013 C CA . LEU A 1 126 ? 2.318 -1.248 15.009 1.00 89.06 126 LEU A CA 1
ATOM 1014 C C . LEU A 1 126 ? 2.457 -2.481 15.921 1.00 89.06 126 LEU A C 1
ATOM 1016 O O . LEU A 1 126 ? 2.842 -2.342 17.083 1.00 89.06 126 LEU A O 1
ATOM 1020 N N . GLY A 1 127 ? 2.160 -3.683 15.413 1.00 91.62 127 GLY A N 1
ATOM 1021 C CA . GLY A 1 127 ? 2.265 -4.950 16.138 1.00 91.62 127 GLY A CA 1
ATOM 1022 C C . GLY A 1 127 ? 1.112 -5.238 17.102 1.00 91.62 127 GLY A C 1
ATOM 1023 O O . GLY A 1 127 ? 1.181 -6.217 17.846 1.00 91.62 127 GLY A O 1
ATOM 1024 N N . ALA A 1 128 ? 0.056 -4.417 17.099 1.00 93.94 128 ALA A N 1
ATOM 1025 C CA . ALA A 1 128 ? -1.172 -4.692 17.846 1.00 93.94 128 ALA A CA 1
ATOM 1026 C C . ALA A 1 128 ? -1.877 -5.946 17.300 1.00 93.94 128 ALA A C 1
ATOM 1028 O O . ALA A 1 128 ? -2.355 -6.777 18.075 1.00 93.94 128 ALA A O 1
ATOM 1029 N N . ILE A 1 129 ? -1.854 -6.121 15.976 1.00 97.06 129 ILE A N 1
ATOM 1030 C CA . ILE A 1 129 ? -2.228 -7.359 15.291 1.00 97.06 129 ILE A CA 1
ATOM 1031 C C . ILE A 1 129 ? -0.928 -8.056 14.862 1.00 97.06 129 ILE A C 1
ATOM 1033 O O . ILE A 1 129 ? -0.238 -7.564 13.970 1.00 97.06 129 ILE A O 1
ATOM 1037 N N . PRO A 1 130 ? -0.528 -9.175 15.492 1.00 95.81 130 PRO A N 1
ATOM 1038 C CA . PRO A 1 130 ? 0.675 -9.891 15.084 1.00 95.81 130 PRO A CA 1
ATOM 1039 C C . PRO A 1 130 ? 0.548 -10.418 13.651 1.00 95.81 130 PRO A C 1
ATOM 1041 O O . PRO A 1 130 ? -0.450 -11.052 13.321 1.00 95.81 130 PRO A O 1
ATOM 1044 N N . ALA A 1 131 ? 1.569 -10.216 12.819 1.00 89.69 131 ALA A N 1
ATOM 1045 C CA . ALA A 1 131 ? 1.562 -10.723 11.449 1.00 89.69 131 ALA A CA 1
ATOM 1046 C C . ALA A 1 131 ? 1.398 -12.257 11.394 1.00 89.69 131 ALA A C 1
ATOM 1048 O O . ALA A 1 131 ? 1.999 -12.996 12.179 1.00 89.69 131 ALA A O 1
ATOM 1049 N N . GLY A 1 132 ? 0.609 -12.727 10.435 1.00 90.81 132 GLY A N 1
ATOM 1050 C CA . GLY A 1 132 ? 0.219 -14.117 10.237 1.00 90.81 132 GLY A CA 1
ATOM 1051 C C . GLY A 1 132 ? -0.900 -14.594 11.166 1.00 90.81 132 GLY A C 1
ATOM 1052 O O . GLY A 1 132 ? -1.033 -15.806 11.347 1.00 90.81 132 GLY A O 1
ATOM 1053 N N . THR A 1 133 ? -1.665 -13.691 11.793 1.00 95.75 133 THR A N 1
ATOM 1054 C CA . THR A 1 133 ? -2.734 -14.049 12.737 1.00 95.75 133 THR A CA 1
ATOM 1055 C C . THR A 1 133 ? -4.112 -13.608 12.239 1.00 95.75 133 THR A C 1
ATOM 1057 O O . THR A 1 133 ? -4.668 -14.238 11.341 1.00 95.75 133 THR A O 1
ATOM 1060 N N . ASN A 1 134 ? -4.699 -12.572 12.838 1.00 97.25 134 ASN A N 1
ATOM 1061 C CA . ASN A 1 134 ? -6.072 -12.153 12.589 1.00 97.25 134 ASN A CA 1
ATOM 1062 C C . ASN A 1 134 ? -6.204 -11.167 11.423 1.00 97.25 134 ASN A C 1
ATOM 1064 O O . ASN A 1 134 ? -7.323 -10.942 10.977 1.00 97.25 134 ASN A O 1
ATOM 1068 N N . GLU A 1 135 ? -5.122 -10.569 10.919 1.00 97.12 135 GLU A N 1
ATOM 1069 C CA . GLU A 1 135 ? -5.202 -9.443 9.983 1.00 97.12 135 GLU A CA 1
ATOM 1070 C C . GLU A 1 135 ? -5.926 -9.799 8.676 1.00 97.12 135 GLU A C 1
ATOM 1072 O O . GLU A 1 135 ? -6.765 -9.031 8.212 1.00 97.12 135 GLU A O 1
ATOM 1077 N N . ALA A 1 136 ? -5.698 -10.996 8.124 1.00 98.25 136 ALA A N 1
ATOM 1078 C CA . ALA A 1 136 ? -6.430 -11.460 6.944 1.00 98.25 136 ALA A CA 1
ATOM 1079 C C . ALA A 1 136 ? -7.917 -11.693 7.260 1.00 98.25 136 ALA A C 1
ATOM 1081 O O . ALA A 1 136 ? -8.786 -11.204 6.544 1.00 98.25 136 ALA A O 1
ATOM 1082 N N . ALA A 1 137 ? -8.215 -12.362 8.378 1.00 98.69 137 ALA A N 1
ATOM 1083 C CA . ALA A 1 137 ? -9.588 -12.644 8.793 1.00 98.69 137 ALA A CA 1
ATOM 1084 C C . ALA A 1 137 ? -10.384 -11.363 9.105 1.00 98.69 137 ALA A C 1
ATOM 1086 O O . ALA A 1 137 ? -11.585 -11.300 8.841 1.00 98.69 137 ALA A O 1
ATOM 1087 N N . MET A 1 138 ? -9.734 -10.328 9.644 1.00 98.75 138 MET A N 1
ATOM 1088 C CA . MET A 1 138 ? -10.348 -9.018 9.872 1.00 98.75 138 MET A CA 1
ATOM 1089 C C . MET A 1 138 ? -10.692 -8.327 8.551 1.00 98.75 138 MET A C 1
ATOM 1091 O O . MET A 1 138 ? -11.809 -7.836 8.410 1.00 98.75 138 MET A O 1
ATOM 1095 N N . VAL A 1 139 ? -9.787 -8.351 7.567 1.00 98.75 139 VAL A N 1
ATOM 1096 C CA . VAL A 1 139 ? -10.050 -7.821 6.215 1.00 98.75 139 VAL A CA 1
ATOM 1097 C C . VAL A 1 139 ? -11.205 -8.568 5.554 1.00 98.75 139 VAL A C 1
ATOM 1099 O O . VAL A 1 139 ? -12.143 -7.942 5.074 1.00 98.75 139 VAL A O 1
ATOM 1102 N N . GLU A 1 140 ? -11.183 -9.900 5.580 1.00 98.75 140 GLU A N 1
ATOM 1103 C CA . GLU A 1 140 ? -12.252 -10.738 5.026 1.00 98.75 140 GLU A CA 1
ATOM 1104 C C . GLU A 1 140 ? -13.605 -10.458 5.696 1.00 98.75 140 GLU A C 1
ATOM 1106 O O . GLU A 1 140 ? -14.630 -10.388 5.015 1.00 98.75 140 GLU A O 1
ATOM 1111 N N . THR A 1 141 ? -13.613 -10.255 7.018 1.00 98.75 141 THR A N 1
ATOM 1112 C CA . THR A 1 141 ? -14.822 -9.909 7.782 1.00 98.75 141 THR A CA 1
ATOM 1113 C C . THR A 1 141 ? -15.362 -8.539 7.367 1.00 98.75 141 THR A C 1
ATOM 1115 O O . THR A 1 141 ? -16.557 -8.413 7.109 1.00 98.75 141 THR A O 1
ATOM 1118 N N . LEU A 1 142 ? -14.493 -7.529 7.256 1.00 98.75 142 LEU A N 1
ATOM 1119 C CA . LEU A 1 142 ? -14.863 -6.180 6.817 1.00 98.75 142 LEU A CA 1
ATOM 1120 C C . LEU A 1 142 ? -15.429 -6.185 5.392 1.00 98.75 142 LEU A C 1
ATOM 1122 O O . LEU A 1 142 ? -16.510 -5.648 5.159 1.00 98.75 142 LEU A O 1
ATOM 1126 N N . ILE A 1 143 ? -14.750 -6.844 4.450 1.00 98.56 143 ILE A N 1
ATOM 1127 C CA . ILE A 1 143 ? -15.205 -6.946 3.054 1.00 98.56 143 ILE A CA 1
ATOM 1128 C C . ILE A 1 143 ? -16.535 -7.704 2.972 1.00 98.56 143 ILE A C 1
ATOM 1130 O O . ILE A 1 143 ? -17.446 -7.273 2.269 1.00 98.56 143 ILE A O 1
ATOM 1134 N N . SER A 1 144 ? -16.700 -8.784 3.743 1.00 98.31 144 SER A N 1
ATOM 1135 C CA . SER A 1 144 ? -17.967 -9.531 3.803 1.00 98.31 144 SER A CA 1
ATOM 1136 C C . SER A 1 144 ? -19.129 -8.700 4.359 1.00 98.31 144 SER A C 1
ATOM 1138 O O . SER A 1 144 ? -20.281 -8.965 4.015 1.00 98.31 144 SER A O 1
ATOM 1140 N N . ALA A 1 145 ? -18.841 -7.704 5.201 1.00 98.38 145 ALA A N 1
ATOM 1141 C CA . ALA A 1 145 ? -19.819 -6.749 5.716 1.00 98.38 145 ALA A CA 1
ATOM 1142 C C . ALA A 1 145 ? -20.084 -5.566 4.764 1.00 98.38 145 ALA A C 1
ATOM 1144 O O . ALA A 1 145 ? -20.987 -4.778 5.025 1.00 98.38 145 ALA A O 1
ATOM 1145 N N . GLY A 1 146 ? -19.357 -5.464 3.646 1.00 97.69 146 GLY A N 1
ATOM 1146 C CA . GLY A 1 146 ? -19.543 -4.418 2.638 1.00 97.69 146 GLY A CA 1
ATOM 1147 C C . GLY A 1 146 ? -18.519 -3.284 2.690 1.00 97.69 146 GLY A C 1
ATOM 1148 O O . GLY A 1 146 ? -18.774 -2.232 2.105 1.00 97.69 146 GLY A O 1
ATOM 1149 N N . ALA A 1 147 ? -17.376 -3.464 3.363 1.00 97.38 147 ALA A N 1
ATOM 1150 C CA . ALA A 1 147 ? -16.270 -2.512 3.261 1.00 97.38 147 ALA A CA 1
ATOM 1151 C C . ALA A 1 147 ? -15.835 -2.340 1.798 1.00 97.38 147 ALA A C 1
ATOM 1153 O O . ALA A 1 147 ? -15.644 -3.331 1.091 1.00 97.38 147 ALA A O 1
ATOM 1154 N N . ASP A 1 148 ? -15.648 -1.095 1.366 1.00 94.69 148 ASP A N 1
ATOM 1155 C CA . ASP A 1 148 ? -15.155 -0.770 0.030 1.00 94.69 148 ASP A CA 1
ATOM 1156 C C . ASP A 1 148 ? -13.611 -0.795 0.008 1.00 94.69 148 ASP A C 1
ATOM 1158 O O . ASP A 1 148 ? -12.973 0.100 0.576 1.00 94.69 148 ASP A O 1
ATOM 1162 N N . PRO A 1 149 ? -12.968 -1.798 -0.628 1.00 93.88 149 PRO A N 1
ATOM 1163 C CA . PRO A 1 149 ? -11.510 -1.851 -0.716 1.00 93.88 149 PRO A CA 1
ATOM 1164 C C . PRO A 1 149 ? -10.921 -0.764 -1.625 1.00 93.88 149 PRO A C 1
ATOM 1166 O O . PRO A 1 149 ? -9.730 -0.466 -1.519 1.00 93.88 149 PRO A O 1
ATOM 1169 N N . GLU A 1 150 ? -11.746 -0.165 -2.486 1.00 89.81 150 GLU A N 1
ATOM 1170 C CA . GLU A 1 150 ? -11.384 0.896 -3.425 1.00 89.81 150 GLU A CA 1
ATOM 1171 C C . GLU A 1 150 ? -11.938 2.255 -2.990 1.00 89.81 150 GLU A C 1
ATOM 1173 O O . GLU A 1 150 ? -12.039 3.168 -3.814 1.00 89.81 150 GLU A O 1
ATOM 1178 N N . ILE A 1 151 ? -12.252 2.397 -1.693 1.00 85.50 151 ILE A N 1
ATOM 1179 C CA . ILE A 1 151 ? -12.762 3.637 -1.115 1.00 85.50 151 ILE A CA 1
ATOM 1180 C C . ILE A 1 151 ? -11.914 4.816 -1.578 1.00 85.50 151 ILE A C 1
ATOM 1182 O O . ILE A 1 151 ? -10.685 4.860 -1.389 1.00 85.50 151 ILE A O 1
ATOM 1186 N N . ASP A 1 152 ? -12.597 5.760 -2.225 1.00 74.50 152 ASP A N 1
ATOM 1187 C CA . ASP A 1 152 ? -11.940 6.895 -2.842 1.00 74.50 152 ASP A CA 1
ATOM 1188 C C . ASP A 1 152 ? -11.099 7.606 -1.793 1.00 74.50 152 ASP A C 1
ATOM 1190 O O . ASP A 1 152 ? -11.511 7.777 -0.642 1.00 74.50 152 ASP A O 1
ATOM 1194 N N . HIS A 1 153 ? -9.875 7.945 -2.185 1.00 69.94 153 HIS A N 1
ATOM 1195 C CA . HIS A 1 153 ? -8.917 8.608 -1.315 1.00 69.94 153 HIS A CA 1
ATOM 1196 C C . HIS A 1 153 ? -8.492 7.862 -0.024 1.00 69.94 153 HIS A C 1
ATOM 1198 O O . HIS A 1 153 ? -7.606 8.334 0.682 1.00 69.94 153 HIS A O 1
ATOM 1204 N N . GLY A 1 154 ? -9.030 6.682 0.295 1.00 72.88 154 GLY A N 1
ATOM 1205 C CA . GLY A 1 154 ? -8.641 5.932 1.498 1.00 72.88 154 GLY A CA 1
ATOM 1206 C C . GLY A 1 154 ? -7.428 5.018 1.320 1.00 72.88 154 GLY A C 1
ATOM 1207 O O . GLY A 1 154 ? -6.700 4.738 2.270 1.00 72.88 154 GLY A O 1
ATOM 1208 N N . HIS A 1 155 ? -7.209 4.566 0.087 1.00 80.81 155 HIS A N 1
ATOM 1209 C CA . HIS A 1 155 ? -6.059 3.772 -0.364 1.00 80.81 155 HIS A CA 1
ATOM 1210 C C . HIS A 1 155 ? -5.648 2.587 0.554 1.00 80.81 155 HIS A C 1
ATOM 1212 O O . HIS A 1 155 ? -4.449 2.444 0.838 1.00 80.81 155 HIS A O 1
ATOM 1218 N N . PRO A 1 156 ? -6.570 1.687 0.976 1.00 90.75 156 PRO A N 1
ATOM 1219 C CA . PRO A 1 156 ? -6.227 0.556 1.851 1.00 90.75 156 PRO A CA 1
ATOM 1220 C C . PRO A 1 156 ? -5.112 -0.341 1.293 1.00 90.75 156 PRO A C 1
ATOM 1222 O O . PRO A 1 156 ? -4.220 -0.759 2.029 1.00 90.75 156 PRO A O 1
ATOM 1225 N N . MET A 1 157 ? -5.111 -0.582 -0.025 1.00 93.06 157 MET A N 1
ATOM 1226 C CA . MET A 1 157 ? -4.075 -1.370 -0.705 1.00 93.06 157 MET A CA 1
ATOM 1227 C C . MET A 1 157 ? -2.680 -0.753 -0.552 1.00 93.06 157 MET A C 1
ATOM 1229 O O . MET A 1 157 ? -1.729 -1.430 -0.165 1.00 93.06 157 MET A O 1
ATOM 1233 N N . THR A 1 158 ? -2.546 0.543 -0.842 1.00 87.12 158 THR A N 1
ATOM 1234 C CA . THR A 1 158 ? -1.258 1.242 -0.747 1.00 87.12 158 THR A CA 1
ATOM 1235 C C . THR A 1 158 ? -0.762 1.280 0.697 1.00 87.12 158 THR A C 1
ATOM 1237 O O . THR A 1 158 ? 0.433 1.102 0.926 1.00 87.12 158 THR A O 1
ATOM 1240 N N . ALA A 1 159 ? -1.666 1.435 1.672 1.00 87.62 159 ALA A N 1
ATOM 1241 C CA . ALA A 1 159 ? -1.337 1.343 3.092 1.00 87.62 159 ALA A CA 1
ATOM 1242 C C . ALA A 1 159 ? -0.761 -0.036 3.443 1.00 87.62 159 ALA A C 1
ATOM 1244 O O . ALA A 1 159 ? 0.361 -0.120 3.945 1.00 87.62 159 ALA A O 1
ATOM 1245 N N . ALA A 1 160 ? -1.468 -1.113 3.089 1.00 94.75 160 ALA A N 1
ATOM 1246 C CA . ALA A 1 160 ? -1.030 -2.486 3.324 1.00 94.75 160 ALA A CA 1
ATOM 1247 C C . ALA A 1 160 ? 0.355 -2.769 2.724 1.00 94.75 160 ALA A C 1
ATOM 1249 O O . ALA A 1 160 ? 1.209 -3.364 3.383 1.00 94.75 160 ALA A O 1
ATOM 1250 N N . VAL A 1 161 ? 0.610 -2.286 1.502 1.00 93.75 161 VAL A N 1
ATOM 1251 C CA . VAL A 1 161 ? 1.931 -2.381 0.869 1.00 93.75 161 VAL A CA 1
ATOM 1252 C C . VAL A 1 161 ? 2.979 -1.574 1.631 1.00 93.75 161 VAL A C 1
ATOM 1254 O O . VAL A 1 161 ? 4.045 -2.108 1.922 1.00 93.75 161 VAL A O 1
ATOM 1257 N N . SER A 1 162 ? 2.697 -0.314 1.978 1.00 87.38 162 SER A N 1
ATOM 1258 C CA . SER A 1 162 ? 3.650 0.563 2.677 1.00 87.38 162 SER A CA 1
ATOM 1259 C C . SER A 1 162 ? 4.065 0.027 4.050 1.00 87.38 162 SER A C 1
ATOM 1261 O O . SER A 1 162 ? 5.185 0.258 4.497 1.00 87.38 162 SER A O 1
ATOM 1263 N N . TYR A 1 163 ? 3.177 -0.741 4.678 1.00 89.75 163 TYR A N 1
ATOM 1264 C CA . TYR A 1 163 ? 3.380 -1.388 5.966 1.00 89.75 163 TYR A CA 1
ATOM 1265 C C . TYR A 1 163 ? 3.948 -2.811 5.863 1.00 89.75 163 TYR A C 1
ATOM 1267 O O . TYR A 1 163 ? 4.140 -3.464 6.888 1.00 89.75 163 TYR A O 1
ATOM 1275 N N . ASN A 1 164 ? 4.226 -3.305 4.650 1.00 94.19 164 ASN A N 1
ATOM 1276 C CA . ASN A 1 164 ? 4.641 -4.686 4.386 1.00 94.19 164 ASN A CA 1
ATOM 1277 C C . ASN A 1 164 ? 3.667 -5.743 4.954 1.00 94.19 164 ASN A C 1
ATOM 1279 O O . ASN A 1 164 ? 4.066 -6.839 5.353 1.00 94.19 164 ASN A O 1
ATOM 1283 N N . ALA A 1 165 ? 2.373 -5.423 5.007 1.00 95.62 165 ALA A N 1
ATOM 1284 C CA . ALA A 1 165 ? 1.333 -6.291 5.545 1.00 95.62 165 ALA A CA 1
ATOM 1285 C C . ALA A 1 165 ? 0.859 -7.289 4.472 1.00 95.62 165 ALA A C 1
ATOM 1287 O O . ALA A 1 165 ? -0.267 -7.217 3.984 1.00 95.62 165 ALA A O 1
ATOM 1288 N N . ILE A 1 166 ? 1.724 -8.226 4.069 1.00 97.19 166 ILE A N 1
ATOM 1289 C CA . ILE A 1 166 ? 1.478 -9.121 2.921 1.00 97.19 166 ILE A CA 1
ATOM 1290 C C . ILE A 1 166 ? 0.168 -9.921 3.011 1.00 97.19 166 ILE A C 1
ATOM 1292 O O . ILE A 1 166 ? -0.499 -10.131 1.997 1.00 97.19 166 ILE A O 1
ATOM 1296 N N . HIS A 1 167 ? -0.231 -10.356 4.208 1.00 98.06 167 HIS A N 1
ATOM 1297 C CA . HIS A 1 167 ? -1.492 -11.072 4.411 1.00 98.06 167 HIS A CA 1
ATOM 1298 C C . HIS A 1 167 ? -2.709 -10.165 4.186 1.00 98.06 167 HIS A C 1
ATOM 1300 O O . HIS A 1 167 ? -3.690 -10.610 3.596 1.00 98.06 167 HIS A O 1
ATOM 1306 N N . VAL A 1 168 ? -2.607 -8.883 4.554 1.00 98.50 168 VAL A N 1
ATOM 1307 C CA . VAL A 1 168 ? -3.626 -7.869 4.255 1.00 98.50 168 VAL A CA 1
ATOM 1308 C C . VAL A 1 168 ? -3.665 -7.566 2.759 1.00 98.50 168 VAL A C 1
ATOM 1310 O O . VAL A 1 168 ? -4.745 -7.578 2.181 1.00 98.50 168 VAL A O 1
ATOM 1313 N N . VAL A 1 169 ? -2.511 -7.389 2.100 1.00 98.31 169 VAL A N 1
ATOM 1314 C CA . VAL A 1 169 ? -2.436 -7.207 0.633 1.00 98.31 169 VAL A CA 1
ATOM 1315 C C . VAL A 1 169 ? -3.146 -8.356 -0.086 1.00 98.31 169 VAL A C 1
ATOM 1317 O O . VAL A 1 169 ? -3.963 -8.133 -0.977 1.00 98.31 169 VAL A O 1
ATOM 1320 N N . ARG A 1 170 ? -2.873 -9.598 0.330 1.00 98.56 170 ARG A N 1
ATOM 1321 C CA . ARG A 1 170 ? -3.507 -10.796 -0.229 1.00 98.56 170 ARG A CA 1
ATOM 1322 C C . ARG A 1 170 ? -5.023 -10.781 -0.040 1.00 98.56 170 ARG A C 1
ATOM 1324 O O . ARG A 1 170 ? -5.737 -10.947 -1.025 1.00 98.56 170 ARG A O 1
ATOM 1331 N N . ALA A 1 171 ? -5.484 -10.556 1.190 1.00 98.44 171 ALA A N 1
ATOM 1332 C CA . ALA A 1 171 ? -6.903 -10.539 1.530 1.00 98.44 171 ALA A CA 1
ATOM 1333 C C . ALA A 1 171 ? -7.663 -9.413 0.810 1.00 98.44 171 ALA A C 1
ATOM 1335 O O . ALA A 1 171 ? -8.771 -9.637 0.334 1.00 98.44 171 ALA A O 1
ATOM 1336 N N . LEU A 1 172 ? -7.055 -8.233 0.649 1.00 98.44 172 LEU A N 1
ATOM 1337 C CA . LEU A 1 172 ? -7.637 -7.131 -0.121 1.00 98.44 172 LEU A CA 1
ATOM 1338 C C . LEU A 1 172 ? -7.833 -7.520 -1.593 1.0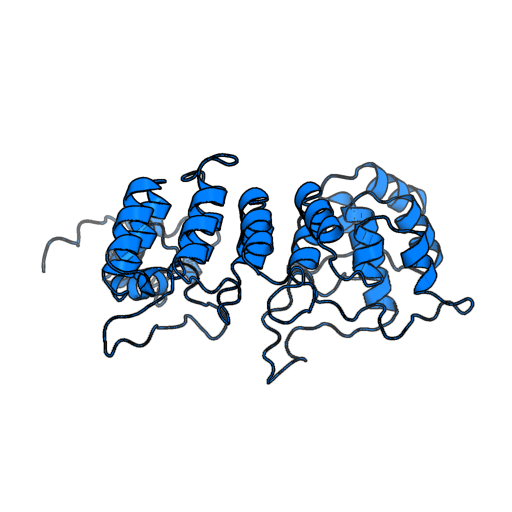0 98.44 172 LEU A C 1
ATOM 1340 O O . LEU A 1 172 ? -8.931 -7.356 -2.117 1.00 98.44 172 LEU A O 1
ATOM 1344 N N . ILE A 1 173 ? -6.809 -8.077 -2.255 1.00 98.31 173 ILE A N 1
ATOM 1345 C CA . ILE A 1 173 ? -6.929 -8.533 -3.655 1.00 98.31 173 ILE A CA 1
ATOM 1346 C C . ILE A 1 173 ? -7.981 -9.648 -3.771 1.00 98.31 173 ILE A C 1
ATOM 1348 O O . ILE A 1 173 ? -8.790 -9.637 -4.696 1.00 98.31 173 ILE A O 1
ATOM 1352 N N . ASP A 1 174 ? -7.991 -10.601 -2.833 1.00 98.06 174 ASP A N 1
ATOM 1353 C CA . ASP A 1 174 ? -8.967 -11.702 -2.818 1.00 98.06 174 ASP A CA 1
ATOM 1354 C C . ASP A 1 174 ? -10.401 -11.199 -2.575 1.00 98.06 174 ASP A C 1
ATOM 1356 O O . ASP A 1 174 ? -11.358 -11.778 -3.088 1.00 98.06 174 ASP A O 1
ATOM 1360 N N . GLY A 1 175 ? -10.543 -10.080 -1.863 1.00 97.00 175 GLY A N 1
ATOM 1361 C CA . GLY A 1 175 ? -11.794 -9.363 -1.644 1.00 97.00 175 GLY A CA 1
ATOM 1362 C C . GLY A 1 175 ? -12.166 -8.347 -2.730 1.00 97.00 175 GLY A C 1
ATOM 1363 O O . GLY A 1 175 ? -13.117 -7.592 -2.547 1.00 97.00 175 GLY A O 1
ATOM 1364 N N . GLY A 1 176 ? -11.458 -8.331 -3.864 1.00 95.25 176 GLY A N 1
ATOM 1365 C CA . GLY A 1 176 ? -11.826 -7.542 -5.044 1.00 95.25 176 GLY A CA 1
ATOM 1366 C C . GLY A 1 176 ? -11.064 -6.231 -5.228 1.00 95.25 176 GLY A C 1
ATOM 1367 O O . GLY A 1 176 ? -11.364 -5.508 -6.178 1.00 95.25 176 GLY A O 1
ATOM 1368 N N . ALA A 1 177 ? -10.071 -5.938 -4.385 1.00 95.94 177 ALA A N 1
ATOM 1369 C CA . ALA A 1 177 ? -9.196 -4.795 -4.605 1.00 95.94 177 ALA A CA 1
ATOM 1370 C C . ALA A 1 177 ? -8.404 -4.944 -5.917 1.00 95.94 177 ALA A C 1
ATOM 1372 O O . ALA A 1 177 ? -7.875 -6.015 -6.241 1.00 95.94 177 ALA A O 1
ATOM 1373 N N . ALA A 1 178 ? -8.270 -3.855 -6.663 1.00 94.69 178 ALA A N 1
ATOM 1374 C CA . ALA A 1 178 ? -7.489 -3.799 -7.880 1.00 94.69 178 ALA A CA 1
ATOM 1375 C C . ALA A 1 178 ? -5.991 -3.914 -7.560 1.00 94.69 178 ALA A C 1
ATOM 1377 O O . ALA A 1 178 ? -5.420 -3.129 -6.804 1.00 94.69 178 ALA A O 1
ATOM 1378 N N . VAL A 1 179 ? -5.316 -4.865 -8.210 1.00 96.12 179 VAL A N 1
ATOM 1379 C CA . VAL A 1 179 ? -3.878 -5.136 -8.015 1.00 96.12 179 VAL A CA 1
ATOM 1380 C C . VAL A 1 179 ? -3.005 -3.912 -8.333 1.00 96.12 179 VAL A C 1
ATOM 1382 O O . VAL A 1 179 ? -2.000 -3.671 -7.671 1.00 96.12 179 VAL A O 1
ATOM 1385 N N . ASP A 1 180 ? -3.414 -3.099 -9.311 1.00 91.94 180 ASP A N 1
ATOM 1386 C CA . ASP A 1 180 ? -2.726 -1.857 -9.695 1.00 91.94 180 ASP A CA 1
ATOM 1387 C C . ASP A 1 180 ? -3.244 -0.612 -8.927 1.00 91.94 180 ASP A C 1
ATOM 1389 O O . ASP A 1 180 ? -2.907 0.529 -9.276 1.00 91.94 180 ASP A O 1
ATOM 1393 N N . GLY A 1 181 ? -4.070 -0.818 -7.895 1.00 87.69 181 GLY A N 1
ATOM 1394 C CA . GLY A 1 181 ? -4.771 0.214 -7.128 1.00 87.69 181 GLY A CA 1
ATOM 1395 C C . GLY A 1 181 ? -6.003 0.805 -7.839 1.00 87.69 181 GLY A C 1
ATOM 1396 O O . GLY A 1 181 ? -6.218 0.527 -9.024 1.00 87.69 181 GLY A O 1
ATOM 1397 N N . PRO A 1 182 ? -6.766 1.685 -7.158 1.00 81.50 182 PRO A N 1
ATOM 1398 C CA . PRO A 1 182 ? -8.088 2.166 -7.602 1.00 81.50 182 PRO A CA 1
ATOM 1399 C C . PRO A 1 182 ? -8.077 2.847 -8.962 1.00 81.50 182 PRO A C 1
ATOM 1401 O O . PRO A 1 182 ? -8.975 2.672 -9.782 1.00 81.50 182 PRO A O 1
ATOM 1404 N N . TYR A 1 183 ? -7.015 3.603 -9.234 1.00 81.81 183 TYR A N 1
ATOM 1405 C CA . TYR A 1 183 ? -6.864 4.348 -10.481 1.00 81.81 183 TYR A CA 1
ATOM 1406 C C . TYR A 1 183 ? -6.104 3.561 -11.562 1.00 81.81 183 TYR A C 1
ATOM 1408 O O . TYR A 1 183 ? -5.802 4.096 -12.626 1.00 81.81 183 TYR A O 1
ATOM 1416 N N . GLY A 1 184 ? -5.740 2.297 -11.304 1.00 85.38 184 GLY A N 1
ATOM 1417 C CA . GLY A 1 184 ? -5.095 1.425 -12.290 1.00 85.38 184 GLY A CA 1
ATOM 1418 C C . GLY A 1 184 ? -3.712 1.893 -12.764 1.00 85.38 184 GLY A C 1
ATOM 1419 O O . GLY A 1 184 ? -3.274 1.519 -13.848 1.00 85.38 184 GLY A O 1
ATOM 1420 N N . HIS A 1 185 ? -3.045 2.726 -11.982 1.00 82.25 185 HIS A N 1
ATOM 1421 C CA . HIS A 1 185 ? -1.732 3.313 -12.257 1.00 82.25 185 HIS A CA 1
ATOM 1422 C C . HIS A 1 185 ? -0.550 2.572 -11.609 1.00 82.25 185 HIS A C 1
ATOM 1424 O O . HIS A 1 185 ? 0.574 3.048 -11.682 1.00 82.25 185 HIS A O 1
ATOM 1430 N N . GLY A 1 186 ? -0.762 1.440 -10.934 1.00 89.88 186 GLY A N 1
ATOM 1431 C CA . GLY A 1 186 ? 0.338 0.611 -10.431 1.00 89.88 186 GLY A CA 1
ATOM 1432 C C . GLY A 1 186 ? 1.038 1.147 -9.176 1.00 89.88 186 GLY A C 1
ATOM 1433 O O . GLY A 1 186 ? 2.136 0.693 -8.858 1.00 89.88 186 GLY A O 1
ATOM 1434 N N . CYS A 1 187 ? 0.414 2.072 -8.435 1.00 88.25 187 CYS A N 1
ATOM 1435 C CA . CYS A 1 187 ? 0.938 2.588 -7.162 1.00 88.25 187 CYS A CA 1
ATOM 1436 C C . CYS A 1 187 ? 1.385 1.493 -6.175 1.00 88.25 187 CYS A C 1
ATOM 1438 O O . CYS A 1 187 ? 2.491 1.621 -5.649 1.00 88.25 187 CYS A O 1
ATOM 1440 N N . PRO A 1 188 ? 0.623 0.399 -5.950 1.00 93.06 188 PRO A N 1
ATOM 1441 C CA . PRO A 1 188 ? 1.070 -0.684 -5.072 1.00 93.06 188 PRO A CA 1
ATOM 1442 C C . PRO A 1 188 ? 2.447 -1.246 -5.466 1.00 93.06 188 PRO A C 1
ATOM 1444 O O . PRO A 1 188 ? 3.334 -1.364 -4.625 1.00 93.06 188 PRO A O 1
ATOM 1447 N N . MET A 1 189 ? 2.677 -1.510 -6.757 1.00 95.44 189 MET A N 1
ATOM 1448 C CA . MET A 1 189 ? 3.967 -2.010 -7.249 1.00 95.44 189 MET A CA 1
ATOM 1449 C C . MET A 1 189 ? 5.081 -0.966 -7.099 1.00 95.44 189 MET A C 1
ATOM 1451 O O . MET A 1 189 ? 6.180 -1.308 -6.665 1.00 95.44 189 MET A O 1
ATOM 1455 N N . ALA A 1 190 ? 4.800 0.307 -7.401 1.00 91.56 190 ALA A N 1
ATOM 1456 C CA . ALA A 1 190 ? 5.778 1.384 -7.255 1.00 91.56 190 ALA A CA 1
ATOM 1457 C C . ALA A 1 190 ? 6.308 1.483 -5.813 1.00 91.56 190 ALA A C 1
ATOM 1459 O O . ALA A 1 190 ? 7.523 1.509 -5.604 1.00 91.56 190 ALA A O 1
ATOM 1460 N N . PHE A 1 191 ? 5.409 1.481 -4.819 1.00 89.75 191 PHE A N 1
ATOM 1461 C CA . PHE A 1 191 ? 5.781 1.492 -3.401 1.00 89.75 191 PHE A CA 1
ATOM 1462 C C . PHE A 1 191 ? 6.563 0.237 -3.003 1.00 89.75 191 PHE A C 1
ATOM 1464 O O . PHE A 1 191 ? 7.611 0.351 -2.365 1.00 89.75 191 PHE A O 1
ATOM 1471 N N . ALA A 1 192 ? 6.097 -0.951 -3.400 1.00 93.94 192 ALA A N 1
ATOM 1472 C CA . ALA A 1 192 ? 6.757 -2.208 -3.053 1.00 93.94 192 ALA A CA 1
ATOM 1473 C C . ALA A 1 192 ? 8.197 -2.275 -3.596 1.00 93.94 192 ALA A C 1
ATOM 1475 O O . ALA A 1 192 ? 9.104 -2.694 -2.876 1.00 93.94 192 ALA A O 1
ATOM 1476 N N . LEU A 1 193 ? 8.423 -1.806 -4.831 1.00 93.38 193 LEU A N 1
ATOM 1477 C CA . LEU A 1 193 ? 9.748 -1.718 -5.453 1.00 93.38 193 LEU A CA 1
ATOM 1478 C C . LEU A 1 193 ? 10.655 -0.690 -4.771 1.00 93.38 193 LEU A C 1
ATOM 1480 O O . LEU A 1 193 ? 11.812 -0.993 -4.490 1.00 93.38 193 LEU A O 1
ATOM 1484 N N . HIS A 1 194 ? 10.142 0.509 -4.483 1.00 88.94 194 HIS A N 1
ATOM 1485 C CA . HIS A 1 194 ? 10.918 1.567 -3.825 1.00 88.94 194 HIS A CA 1
ATOM 1486 C C . HIS A 1 194 ? 11.386 1.149 -2.430 1.00 88.94 194 HIS A C 1
ATOM 1488 O O . HIS A 1 194 ? 12.574 1.230 -2.096 1.00 88.94 194 HIS A O 1
ATOM 1494 N N . ILE A 1 195 ? 10.450 0.654 -1.616 1.00 86.75 195 ILE A N 1
ATOM 1495 C CA . ILE A 1 195 ? 10.745 0.264 -0.238 1.00 86.75 195 ILE A CA 1
ATOM 1496 C C . ILE A 1 195 ? 11.500 -1.072 -0.196 1.00 86.75 195 ILE A C 1
ATOM 1498 O O . ILE A 1 195 ? 12.308 -1.276 0.709 1.00 86.75 195 ILE A O 1
ATOM 1502 N N . GLY A 1 196 ? 11.341 -1.929 -1.210 1.00 90.62 196 GLY A N 1
ATOM 1503 C CA . GLY A 1 196 ? 12.073 -3.186 -1.371 1.00 90.62 196 GLY A CA 1
ATOM 1504 C C . GLY A 1 196 ? 11.429 -4.356 -0.629 1.00 90.62 196 GLY A C 1
ATOM 1505 O O . GLY A 1 196 ? 12.095 -5.013 0.169 1.00 90.62 196 GLY A O 1
ATOM 1506 N N . TYR A 1 197 ? 10.143 -4.609 -0.884 1.00 93.69 197 TYR A N 1
ATOM 1507 C CA . TYR A 1 197 ? 9.370 -5.703 -0.284 1.00 93.69 197 TYR A CA 1
ATOM 1508 C C . TYR A 1 197 ? 9.198 -6.877 -1.264 1.00 93.69 197 TYR A C 1
ATOM 1510 O O . TYR A 1 197 ? 8.179 -6.944 -1.954 1.00 93.69 197 TYR A O 1
ATOM 1518 N N . PRO A 1 198 ? 10.173 -7.807 -1.358 1.00 94.06 198 PRO A N 1
ATOM 1519 C CA . PRO A 1 198 ? 10.203 -8.846 -2.393 1.00 94.06 198 PRO A CA 1
ATOM 1520 C C . PRO A 1 198 ? 8.973 -9.755 -2.377 1.00 94.06 198 PRO A C 1
ATOM 1522 O O . PRO A 1 198 ? 8.427 -10.044 -3.437 1.00 94.06 198 PRO A O 1
ATOM 1525 N N . ASP A 1 199 ? 8.485 -10.142 -1.197 1.00 96.62 199 ASP A N 1
ATOM 1526 C CA . ASP A 1 199 ? 7.322 -11.031 -1.092 1.00 96.62 199 ASP A CA 1
ATOM 1527 C C . ASP A 1 199 ? 6.031 -10.337 -1.568 1.00 96.62 199 ASP A C 1
ATOM 1529 O O . ASP A 1 199 ? 5.176 -10.955 -2.204 1.00 96.62 199 ASP A O 1
ATOM 1533 N N . VAL A 1 200 ? 5.900 -9.028 -1.316 1.00 97.62 200 VAL A N 1
ATOM 1534 C CA . VAL A 1 200 ? 4.783 -8.214 -1.824 1.00 97.62 200 VAL A CA 1
ATOM 1535 C C . VAL A 1 200 ? 4.910 -8.012 -3.335 1.00 97.62 200 VAL A C 1
ATOM 1537 O O . VAL A 1 200 ? 3.921 -8.161 -4.048 1.00 97.62 200 VAL A O 1
ATOM 1540 N N . ILE A 1 201 ? 6.116 -7.729 -3.841 1.00 97.88 201 ILE A N 1
ATOM 1541 C CA . ILE A 1 201 ? 6.391 -7.622 -5.283 1.00 97.88 201 ILE A CA 1
ATOM 1542 C C . ILE A 1 201 ? 5.983 -8.918 -5.991 1.00 97.88 201 ILE A C 1
ATOM 1544 O O . ILE A 1 201 ? 5.239 -8.877 -6.972 1.00 97.88 201 ILE A O 1
ATOM 1548 N N . GLN A 1 202 ? 6.422 -10.067 -5.469 1.00 98.00 202 GLN A N 1
ATOM 1549 C CA . GLN A 1 202 ? 6.084 -11.375 -6.016 1.00 98.00 202 GLN A CA 1
ATOM 1550 C C . GLN A 1 202 ? 4.569 -11.603 -6.007 1.00 98.00 202 GLN A C 1
ATOM 1552 O O . GLN A 1 202 ? 4.009 -11.985 -7.033 1.00 98.00 202 GLN A O 1
ATOM 1557 N N . LEU A 1 203 ? 3.895 -11.308 -4.892 1.00 98.56 203 LEU A N 1
ATOM 1558 C CA . LEU A 1 203 ? 2.441 -11.416 -4.800 1.00 98.56 203 LEU A CA 1
ATOM 1559 C C . LEU A 1 203 ? 1.737 -10.564 -5.867 1.00 98.56 203 LEU A C 1
ATOM 1561 O O . LEU A 1 203 ? 0.847 -11.057 -6.552 1.00 98.56 203 LEU A O 1
ATOM 1565 N N . LEU A 1 204 ? 2.130 -9.302 -6.045 1.00 98.31 204 LEU A N 1
ATOM 1566 C CA . LEU A 1 204 ? 1.520 -8.425 -7.047 1.00 98.31 204 LEU A CA 1
ATOM 1567 C C . LEU A 1 204 ? 1.728 -8.963 -8.476 1.00 98.31 204 LEU A C 1
ATOM 1569 O O . LEU A 1 204 ? 0.788 -8.958 -9.272 1.00 98.31 204 LEU A O 1
ATOM 1573 N N . VAL A 1 205 ? 2.917 -9.491 -8.795 1.00 98.38 205 VAL A N 1
ATOM 1574 C CA . VAL A 1 205 ? 3.190 -10.149 -10.088 1.00 98.38 205 VAL A CA 1
ATOM 1575 C C . VAL A 1 205 ? 2.308 -11.384 -10.283 1.00 98.38 205 VAL A C 1
ATOM 1577 O O . VAL A 1 205 ? 1.674 -11.519 -11.328 1.00 98.38 205 VAL A O 1
ATOM 1580 N N . GLU A 1 206 ? 2.212 -12.259 -9.278 1.00 98.31 206 GLU A N 1
ATOM 1581 C CA . GLU A 1 206 ? 1.362 -13.460 -9.307 1.00 98.31 206 GLU A CA 1
ATOM 1582 C C . GLU A 1 206 ? -0.119 -13.120 -9.517 1.00 98.31 206 GLU A C 1
ATOM 1584 O O . GLU A 1 206 ? -0.857 -13.886 -10.138 1.00 98.31 206 GLU A O 1
ATOM 1589 N N . ARG A 1 207 ? -0.554 -11.956 -9.026 1.00 98.19 207 ARG A N 1
ATOM 1590 C CA . ARG A 1 207 ? -1.920 -11.443 -9.182 1.00 98.19 207 ARG A CA 1
ATOM 1591 C C . ARG A 1 207 ? -2.127 -10.636 -10.468 1.00 98.19 207 ARG A C 1
ATOM 1593 O O . ARG A 1 207 ? -3.233 -10.164 -10.710 1.00 98.19 207 ARG A O 1
ATOM 1600 N N . GLY A 1 208 ? -1.114 -10.533 -11.329 1.00 97.00 208 GLY A N 1
ATOM 1601 C CA . GLY A 1 208 ? -1.238 -9.946 -12.664 1.00 97.00 208 GLY A CA 1
ATOM 1602 C C . GLY A 1 208 ? -1.007 -8.437 -12.730 1.00 97.00 208 GLY A C 1
ATOM 1603 O O . GLY A 1 208 ? -1.544 -7.793 -13.632 1.00 97.00 208 GLY A O 1
ATOM 1604 N N . ALA A 1 209 ? -0.211 -7.872 -11.815 1.00 97.06 209 ALA A N 1
ATOM 1605 C CA . ALA A 1 209 ? 0.196 -6.468 -11.874 1.00 97.06 209 ALA A CA 1
ATOM 1606 C C . ALA A 1 209 ? 0.782 -6.102 -13.247 1.00 97.06 209 ALA A C 1
ATOM 1608 O O . ALA A 1 209 ? 1.577 -6.844 -13.841 1.00 97.06 209 ALA A O 1
ATOM 1609 N N . ARG A 1 210 ? 0.415 -4.926 -13.762 1.00 95.94 210 ARG A N 1
ATOM 1610 C CA . ARG A 1 210 ? 0.912 -4.457 -15.060 1.00 95.94 210 ARG A CA 1
ATOM 1611 C C . ARG A 1 210 ? 2.329 -3.916 -14.927 1.00 95.94 210 ARG A C 1
ATOM 1613 O O . ARG A 1 210 ? 2.569 -2.924 -14.250 1.00 95.94 210 ARG A O 1
ATOM 1620 N N . LEU A 1 211 ? 3.260 -4.527 -15.655 1.00 96.94 211 LEU A N 1
ATOM 1621 C CA . LEU A 1 211 ? 4.658 -4.099 -15.675 1.00 96.94 211 LEU A CA 1
ATOM 1622 C C . LEU A 1 211 ? 4.945 -3.237 -16.910 1.00 96.94 211 LEU A C 1
ATOM 1624 O O . LEU A 1 211 ? 4.836 -3.718 -18.045 1.00 96.94 211 LEU A O 1
ATOM 1628 N N . ASP A 1 212 ? 5.320 -1.980 -16.682 1.00 95.75 212 ASP A N 1
ATOM 1629 C CA . ASP A 1 212 ? 6.037 -1.168 -17.668 1.00 95.75 212 ASP A CA 1
ATOM 1630 C C . ASP A 1 212 ? 7.551 -1.452 -17.599 1.00 95.75 212 ASP A C 1
ATOM 1632 O O . ASP A 1 212 ? 7.972 -2.383 -16.909 1.00 95.75 212 ASP A O 1
ATOM 1636 N N . LEU A 1 213 ? 8.384 -0.686 -18.312 1.00 97.12 213 LEU A N 1
ATOM 1637 C CA . LEU A 1 213 ? 9.837 -0.902 -18.321 1.00 97.12 213 LEU A CA 1
ATOM 1638 C C . LEU A 1 213 ? 10.438 -0.817 -16.913 1.00 97.12 213 LEU A C 1
ATOM 1640 O O . LEU A 1 213 ? 11.314 -1.606 -16.564 1.00 97.12 213 LEU A O 1
ATOM 1644 N N . ARG A 1 214 ? 9.959 0.122 -16.097 1.00 95.00 214 ARG A N 1
ATOM 1645 C CA . ARG A 1 214 ? 10.502 0.385 -14.763 1.00 95.00 214 ARG A CA 1
ATOM 1646 C C . ARG A 1 214 ? 10.166 -0.744 -13.806 1.00 95.00 214 ARG A C 1
ATOM 1648 O O . ARG A 1 214 ? 11.043 -1.228 -13.095 1.00 95.00 214 ARG A O 1
ATOM 1655 N N . PHE A 1 215 ? 8.918 -1.203 -13.827 1.00 97.06 215 PHE A N 1
ATOM 1656 C CA . PHE A 1 215 ? 8.500 -2.317 -12.982 1.00 97.06 215 PHE A CA 1
ATOM 1657 C C . PHE A 1 215 ? 9.084 -3.644 -13.466 1.00 97.06 215 PHE A C 1
ATOM 1659 O O . PHE A 1 215 ? 9.557 -4.418 -12.641 1.00 97.06 215 PHE A O 1
ATOM 1666 N N . ALA A 1 216 ? 9.139 -3.882 -14.783 1.00 98.25 216 ALA A N 1
ATOM 1667 C CA . ALA A 1 216 ? 9.807 -5.053 -15.357 1.00 98.25 216 ALA A CA 1
ATOM 1668 C C . ALA A 1 216 ? 11.273 -5.130 -14.906 1.00 98.25 216 ALA A C 1
ATOM 1670 O O .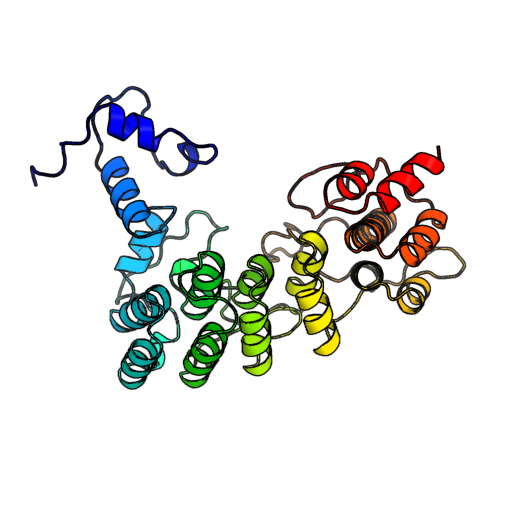 ALA A 1 216 ? 11.760 -6.199 -14.538 1.00 98.25 216 ALA A O 1
ATOM 1671 N N . ALA A 1 217 ? 11.951 -3.981 -14.860 1.00 97.31 217 ALA A N 1
ATOM 1672 C CA . ALA A 1 217 ? 13.322 -3.917 -14.391 1.00 97.31 217 ALA A CA 1
ATOM 1673 C C . ALA A 1 217 ? 13.454 -4.241 -12.893 1.00 97.31 217 ALA A C 1
ATOM 1675 O O . ALA A 1 217 ? 14.330 -5.007 -12.487 1.00 97.31 217 ALA A O 1
ATOM 1676 N N . GLY A 1 218 ? 12.536 -3.718 -12.079 1.00 96.38 218 GLY A N 1
ATOM 1677 C CA . GLY A 1 218 ? 12.464 -3.991 -10.646 1.00 96.38 218 GLY A CA 1
ATOM 1678 C C . GLY A 1 218 ? 12.120 -5.436 -10.275 1.00 96.38 218 GLY A C 1
ATOM 1679 O O . GLY A 1 218 ? 12.565 -5.901 -9.229 1.00 96.38 218 GLY A O 1
ATOM 1680 N N . VAL A 1 219 ? 11.385 -6.168 -11.117 1.00 97.50 219 VAL A N 1
ATOM 1681 C CA . VAL A 1 219 ? 11.093 -7.603 -10.901 1.00 97.50 219 VAL A CA 1
ATOM 1682 C C . VAL A 1 219 ? 12.117 -8.543 -11.548 1.00 97.50 219 VAL A C 1
ATOM 1684 O O . VAL A 1 219 ? 12.053 -9.747 -11.323 1.00 97.50 219 VAL A O 1
ATOM 1687 N N . GLY A 1 220 ? 13.044 -8.017 -12.355 1.00 97.50 220 GLY A N 1
ATOM 1688 C CA . GLY A 1 220 ? 14.100 -8.807 -12.997 1.00 97.50 220 GLY A CA 1
ATOM 1689 C C . GLY A 1 220 ? 13.691 -9.465 -14.319 1.00 97.50 220 GLY A C 1
ATOM 1690 O O . GLY A 1 220 ? 14.337 -10.409 -14.763 1.00 97.50 220 GLY A O 1
ATOM 1691 N N . ASP A 1 221 ? 12.629 -8.986 -14.971 1.00 97.81 221 ASP A N 1
ATOM 1692 C CA . ASP A 1 221 ? 12.156 -9.523 -16.252 1.00 97.81 221 ASP A CA 1
ATOM 1693 C C . ASP A 1 221 ? 12.940 -8.901 -17.422 1.00 97.81 221 ASP A C 1
ATOM 1695 O O . ASP A 1 221 ? 12.491 -7.961 -18.088 1.00 97.81 221 ASP A O 1
ATOM 1699 N N . LEU A 1 222 ? 14.157 -9.408 -17.650 1.00 97.56 222 LEU A N 1
ATOM 1700 C CA . LEU A 1 222 ? 15.075 -8.894 -18.672 1.00 97.56 222 LEU A CA 1
ATOM 1701 C C . LEU A 1 222 ? 14.488 -8.950 -20.091 1.00 97.56 222 LEU A C 1
ATOM 1703 O O . LEU A 1 222 ? 14.732 -8.051 -20.900 1.00 97.56 222 LEU A O 1
ATOM 1707 N N . ASP A 1 223 ? 13.721 -9.988 -20.413 1.00 97.50 223 ASP A N 1
ATOM 1708 C CA . ASP A 1 223 ? 13.128 -10.134 -21.742 1.00 97.50 223 ASP A CA 1
ATOM 1709 C C . ASP A 1 223 ? 12.047 -9.076 -21.975 1.00 97.50 223 ASP A C 1
ATOM 1711 O O . ASP A 1 223 ? 12.009 -8.435 -23.033 1.00 97.50 223 ASP A O 1
ATOM 1715 N N . ARG A 1 224 ? 11.218 -8.803 -20.963 1.00 97.50 224 ARG A N 1
ATOM 1716 C CA . ARG A 1 224 ? 10.240 -7.718 -21.032 1.00 97.50 224 ARG A CA 1
ATOM 1717 C C . ARG A 1 224 ? 10.904 -6.348 -21.066 1.00 97.50 224 ARG A C 1
ATOM 1719 O O . ARG A 1 224 ? 10.477 -5.515 -21.865 1.00 97.50 224 ARG A O 1
ATOM 1726 N N . VAL A 1 225 ? 11.970 -6.131 -20.293 1.00 97.69 225 VAL A N 1
ATOM 1727 C CA . VAL A 1 225 ? 12.799 -4.912 -20.346 1.00 97.69 225 VAL A CA 1
ATOM 1728 C C . VAL A 1 225 ? 13.300 -4.658 -21.769 1.00 97.69 225 VAL A C 1
ATOM 1730 O O . VAL A 1 225 ? 13.038 -3.592 -22.330 1.00 97.69 225 VAL A O 1
ATOM 1733 N N . LYS A 1 226 ? 13.930 -5.656 -22.401 1.00 96.00 226 LYS A N 1
ATOM 1734 C CA . LYS A 1 226 ? 14.387 -5.572 -23.800 1.00 96.00 226 LYS A CA 1
ATOM 1735 C C . LYS A 1 226 ? 13.241 -5.260 -24.753 1.00 96.00 226 LYS A C 1
ATOM 1737 O O . LYS A 1 226 ? 13.411 -4.491 -25.690 1.00 96.0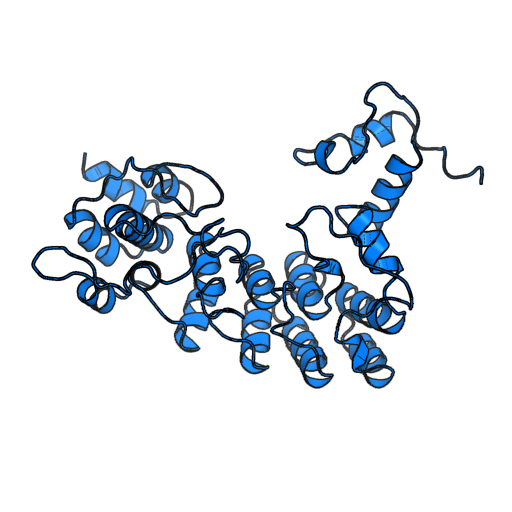0 226 LYS A O 1
ATOM 1742 N N . SER A 1 227 ? 12.051 -5.805 -24.502 1.00 96.62 227 SER A N 1
ATOM 1743 C CA . SER A 1 227 ? 10.891 -5.576 -25.365 1.00 96.62 227 SER A CA 1
ATOM 1744 C C . SER A 1 227 ? 10.423 -4.113 -25.408 1.00 96.62 227 SER A C 1
ATOM 1746 O O . SER A 1 227 ? 9.712 -3.748 -26.347 1.00 96.62 227 SER A O 1
ATOM 1748 N N . PHE A 1 228 ? 10.783 -3.276 -24.428 1.00 96.69 228 PHE A N 1
ATOM 1749 C CA . PHE A 1 228 ? 10.424 -1.853 -24.398 1.00 96.69 228 PHE A CA 1
ATOM 1750 C C . PHE A 1 228 ? 11.413 -0.948 -25.140 1.00 96.69 228 PHE A C 1
ATOM 1752 O O . PHE A 1 228 ? 11.065 0.202 -25.410 1.00 96.69 228 PHE A O 1
ATOM 1759 N N . ILE A 1 229 ? 12.604 -1.448 -25.485 1.00 93.31 229 ILE A N 1
ATOM 1760 C CA . ILE A 1 229 ? 13.677 -0.689 -26.135 1.00 93.31 229 ILE A CA 1
ATOM 1761 C C . ILE A 1 229 ? 13.860 -1.230 -27.555 1.00 93.31 229 ILE A C 1
ATOM 1763 O O . ILE A 1 229 ? 14.124 -2.412 -27.749 1.00 93.31 229 ILE A O 1
ATOM 1767 N N . ASN A 1 230 ? 13.693 -0.383 -28.569 1.00 89.50 230 ASN A N 1
ATOM 1768 C CA . ASN A 1 230 ? 13.929 -0.796 -29.955 1.00 89.50 230 ASN A CA 1
ATOM 1769 C C . ASN A 1 230 ? 15.426 -0.761 -30.327 1.00 89.50 230 ASN A C 1
ATOM 1771 O O . ASN A 1 230 ? 16.247 -0.242 -29.574 1.00 89.50 230 ASN A O 1
ATOM 1775 N N . ASP A 1 231 ? 15.777 -1.247 -31.521 1.00 86.31 231 ASP A N 1
ATOM 1776 C CA . ASP A 1 231 ? 17.172 -1.299 -32.004 1.00 86.31 231 ASP A CA 1
ATOM 1777 C C . ASP A 1 231 ? 17.859 0.078 -32.076 1.00 86.31 231 ASP A C 1
ATOM 1779 O O . ASP A 1 231 ? 19.080 0.176 -31.998 1.00 86.31 231 ASP A O 1
ATOM 1783 N N . ALA A 1 232 ? 17.079 1.156 -32.212 1.00 86.56 232 ALA A N 1
ATOM 1784 C CA . ALA A 1 232 ? 17.568 2.534 -32.197 1.00 86.56 232 ALA A CA 1
ATOM 1785 C C . ALA A 1 232 ? 17.658 3.123 -30.774 1.00 86.56 232 ALA A C 1
ATOM 1787 O O . ALA A 1 232 ? 17.876 4.323 -30.612 1.00 86.56 232 ALA A O 1
ATOM 1788 N N . GLY A 1 233 ? 17.429 2.313 -29.737 1.00 85.31 233 GLY A N 1
ATOM 1789 C CA . GLY A 1 233 ? 17.451 2.717 -28.335 1.00 85.31 233 GLY A CA 1
ATOM 1790 C C . GLY A 1 233 ? 16.235 3.532 -27.886 1.00 85.31 233 GLY A C 1
ATOM 1791 O O . GLY A 1 233 ? 16.229 4.023 -26.759 1.00 85.31 233 GLY A O 1
ATOM 1792 N N . SER A 1 234 ? 15.214 3.711 -28.729 1.00 91.44 234 SER A N 1
ATOM 1793 C CA . SER A 1 234 ? 13.996 4.455 -28.377 1.00 91.44 234 SER A CA 1
ATOM 1794 C C . SER A 1 234 ? 13.017 3.582 -27.595 1.00 91.44 234 SER A C 1
ATOM 1796 O O . SER A 1 234 ? 12.910 2.380 -27.843 1.00 91.44 234 SER A O 1
ATOM 1798 N N . LEU A 1 235 ? 12.277 4.202 -26.673 1.00 94.62 235 LEU A N 1
ATOM 1799 C CA . LEU A 1 235 ? 11.294 3.511 -25.840 1.00 94.62 235 LEU A CA 1
ATOM 1800 C C . LEU A 1 235 ? 9.934 3.407 -26.531 1.00 94.62 235 LEU A C 1
ATOM 1802 O O . LEU A 1 235 ? 9.524 4.315 -27.259 1.00 94.62 235 LEU A O 1
ATOM 1806 N N . LYS A 1 236 ? 9.203 2.326 -26.253 1.00 95.31 236 LYS A N 1
ATOM 1807 C CA . LYS A 1 236 ? 7.774 2.248 -26.576 1.00 95.31 236 LYS A CA 1
ATOM 1808 C C . LYS A 1 236 ? 6.969 3.297 -25.787 1.00 95.31 236 LYS A C 1
ATOM 1810 O O . LYS A 1 236 ? 7.361 3.640 -24.670 1.00 95.31 236 LYS A O 1
ATOM 1815 N N . PRO A 1 237 ? 5.819 3.768 -26.311 1.00 89.75 237 PRO A N 1
ATOM 1816 C CA . PRO A 1 237 ? 4.988 4.768 -25.631 1.00 89.75 237 PRO A CA 1
ATOM 1817 C C . PRO A 1 237 ? 4.502 4.350 -24.236 1.00 89.75 237 PRO A C 1
ATOM 1819 O O . PRO A 1 237 ? 4.250 5.203 -23.392 1.00 89.75 237 PRO A O 1
ATOM 1822 N N . ASP A 1 238 ? 4.374 3.047 -23.989 1.00 90.56 238 ASP A N 1
ATOM 1823 C CA . ASP A 1 238 ? 3.903 2.470 -22.732 1.00 90.56 238 ASP A CA 1
ATOM 1824 C C . ASP A 1 238 ? 5.026 2.172 -21.719 1.00 90.56 238 ASP A C 1
ATOM 1826 O O . ASP A 1 238 ? 4.750 1.689 -20.624 1.00 90.56 238 ASP A O 1
ATOM 1830 N N . ALA A 1 239 ? 6.288 2.487 -22.031 1.00 93.56 239 ALA A N 1
ATOM 1831 C CA . ALA A 1 239 ? 7.436 2.134 -21.190 1.00 93.56 239 ALA A CA 1
ATOM 1832 C C . ALA A 1 239 ? 7.457 2.826 -19.809 1.00 93.56 239 ALA A C 1
ATOM 1834 O O . ALA A 1 239 ? 8.156 2.362 -18.913 1.00 93.56 239 ALA A O 1
ATOM 1835 N N . GLY A 1 240 ? 6.707 3.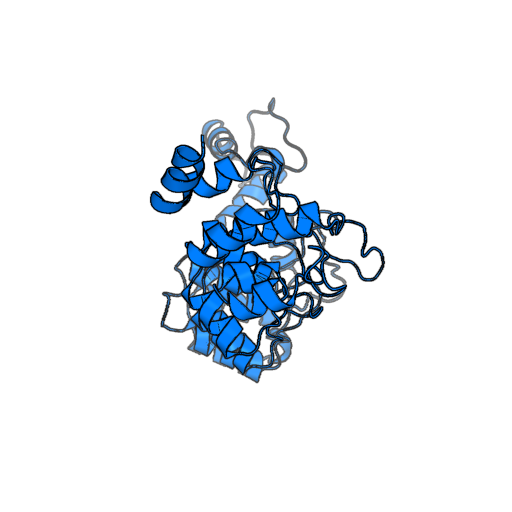913 -19.616 1.00 89.75 240 GLY A N 1
ATOM 1836 C CA . GLY A 1 240 ? 6.701 4.689 -18.368 1.00 89.75 240 GLY A CA 1
ATOM 1837 C C . GLY A 1 240 ? 5.315 5.134 -17.909 1.00 89.75 240 GLY A C 1
ATOM 1838 O O . GLY A 1 240 ? 5.201 6.181 -17.280 1.00 89.75 240 GLY A O 1
ATOM 1839 N N . ILE A 1 241 ? 4.253 4.407 -18.267 1.00 87.31 241 ILE A N 1
ATOM 1840 C CA . ILE A 1 241 ? 2.868 4.841 -17.994 1.00 87.31 241 ILE A CA 1
ATOM 1841 C C . ILE A 1 241 ? 2.432 4.649 -16.540 1.00 87.31 241 ILE A C 1
ATOM 1843 O O . ILE A 1 241 ? 1.445 5.252 -16.128 1.00 87.31 241 ILE A O 1
ATOM 1847 N N . GLN A 1 242 ? 3.128 3.806 -15.773 1.00 88.81 242 GLN A N 1
ATOM 1848 C CA . GLN A 1 242 ? 2.760 3.549 -14.380 1.00 88.81 242 GLN A CA 1
ATOM 1849 C C . GLN A 1 242 ? 3.108 4.747 -13.471 1.00 88.81 242 GLN A C 1
ATOM 1851 O O . GLN A 1 242 ? 3.790 5.704 -13.862 1.00 88.81 242 GLN A O 1
ATOM 1856 N N . ALA A 1 243 ? 2.630 4.720 -12.238 1.00 83.25 243 ALA A N 1
ATOM 1857 C CA . ALA A 1 243 ? 2.888 5.738 -11.238 1.00 83.25 243 ALA A CA 1
ATOM 1858 C C . ALA A 1 243 ? 4.336 5.686 -10.731 1.00 83.25 243 ALA A C 1
ATOM 1860 O O . ALA A 1 243 ? 5.023 4.668 -10.811 1.00 83.25 243 ALA A O 1
ATOM 1861 N N . ASP A 1 244 ? 4.786 6.816 -10.200 1.00 85.31 244 ASP A N 1
ATOM 1862 C CA . ASP A 1 244 ? 5.972 6.894 -9.347 1.00 85.31 244 ASP A CA 1
ATOM 1863 C C . ASP A 1 244 ? 5.598 6.534 -7.901 1.00 85.31 244 ASP A C 1
ATOM 1865 O O . ASP A 1 244 ? 4.444 6.737 -7.514 1.00 85.31 244 ASP A O 1
ATOM 1869 N N . PRO A 1 245 ? 6.543 6.052 -7.072 1.00 75.38 245 PRO A N 1
ATOM 1870 C CA . PRO A 1 245 ? 6.241 5.651 -5.698 1.00 75.38 245 PRO A CA 1
ATOM 1871 C C . PRO A 1 245 ? 5.706 6.803 -4.846 1.00 75.38 245 PRO A C 1
ATOM 1873 O O . PRO A 1 245 ? 4.886 6.569 -3.974 1.00 75.38 245 PRO A O 1
ATOM 1876 N N . TYR A 1 246 ? 6.111 8.050 -5.105 1.00 72.19 246 TYR A N 1
ATOM 1877 C CA . TYR A 1 246 ? 5.625 9.212 -4.351 1.00 72.19 246 TYR A CA 1
ATOM 1878 C C . TYR A 1 246 ? 4.944 10.264 -5.226 1.00 72.19 246 TYR A C 1
ATOM 1880 O O . TYR A 1 246 ? 5.083 11.468 -4.986 1.00 72.19 246 TYR A O 1
ATOM 1888 N N . THR A 1 247 ? 4.136 9.842 -6.204 1.00 59.22 247 THR A N 1
ATOM 1889 C CA . THR A 1 247 ? 3.157 10.763 -6.794 1.00 59.22 247 THR A CA 1
ATOM 1890 C C . THR A 1 247 ? 2.120 11.127 -5.735 1.00 59.22 247 THR A C 1
ATOM 1892 O O . THR A 1 247 ? 1.305 10.291 -5.347 1.00 59.22 247 THR A O 1
ATOM 1895 N N . ARG A 1 248 ? 2.123 12.368 -5.237 1.00 51.03 248 ARG A N 1
ATOM 1896 C CA . ARG A 1 248 ? 0.993 12.851 -4.428 1.00 51.03 248 ARG A CA 1
ATOM 1897 C C . ARG A 1 248 ? -0.223 12.872 -5.353 1.00 51.03 248 ARG A C 1
ATOM 1899 O O . ARG A 1 248 ? -0.152 13.557 -6.347 1.00 51.03 248 ARG A O 1
ATOM 1906 N N . SER A 1 249 ? -1.271 12.100 -5.083 1.00 45.75 249 SER A N 1
ATOM 1907 C CA . SER A 1 249 ? -2.588 12.154 -5.749 1.00 45.75 249 SER A CA 1
ATOM 1908 C C . SER A 1 249 ? -2.596 12.665 -7.206 1.00 45.75 249 SER A C 1
ATOM 1910 O O . SER A 1 249 ? -2.600 13.872 -7.470 1.00 45.75 249 SER A O 1
ATOM 1912 N N . ALA A 1 250 ? -2.667 11.741 -8.168 1.00 45.81 250 ALA A N 1
ATOM 1913 C CA . ALA A 1 250 ? -3.239 12.071 -9.467 1.00 45.81 250 ALA A CA 1
ATOM 1914 C C . ALA A 1 250 ? -4.729 12.364 -9.240 1.00 45.81 250 ALA A C 1
ATOM 1916 O O . ALA A 1 250 ? -5.572 11.482 -9.370 1.00 45.81 250 ALA A O 1
ATOM 1917 N N . SER A 1 251 ? -5.054 13.595 -8.843 1.00 44.91 251 SER A N 1
ATOM 1918 C CA . SER A 1 251 ? -6.420 14.078 -8.977 1.00 44.91 251 SER A CA 1
ATOM 1919 C C . SER A 1 251 ? -6.801 13.906 -10.453 1.00 44.91 251 SER A C 1
ATOM 1921 O O . SER A 1 251 ? -6.018 14.317 -11.318 1.00 44.91 251 SER A O 1
ATOM 1923 N N . PRO A 1 252 ? -7.969 13.321 -10.772 1.00 46.16 252 PRO A N 1
ATOM 1924 C CA . PRO A 1 252 ? -8.476 13.274 -12.144 1.00 46.16 252 PRO A CA 1
ATOM 1925 C C . PRO A 1 252 ? -8.507 14.663 -12.802 1.00 46.16 252 PRO A C 1
ATOM 1927 O O . PRO A 1 252 ? -8.393 14.774 -14.022 1.00 46.16 252 PRO A O 1
ATOM 1930 N N . ASP A 1 253 ? -8.605 15.711 -11.978 1.00 49.81 253 ASP A N 1
ATOM 1931 C CA . ASP A 1 253 ? -8.679 17.111 -12.380 1.00 49.81 253 ASP A CA 1
ATOM 1932 C C . ASP A 1 253 ? -7.298 17.770 -12.582 1.00 49.81 253 ASP A C 1
ATOM 1934 O O . ASP A 1 253 ? -7.225 18.867 -13.138 1.00 49.81 253 ASP A O 1
ATOM 1938 N N . ASP A 1 254 ? -6.198 17.126 -12.164 1.00 49.84 254 ASP A N 1
ATOM 1939 C CA . ASP A 1 254 ? -4.824 17.615 -12.371 1.00 49.84 254 ASP A CA 1
ATOM 1940 C C . ASP A 1 254 ? -3.789 16.464 -12.451 1.00 49.84 254 ASP A C 1
ATOM 1942 O O . ASP A 1 254 ? -2.954 16.286 -11.554 1.00 49.84 254 ASP A O 1
ATOM 1946 N N . PRO A 1 255 ? -3.797 15.672 -13.544 1.00 43.75 255 PRO A N 1
ATOM 1947 C CA . PRO A 1 255 ? -2.861 14.559 -13.739 1.00 43.75 255 PRO A CA 1
ATOM 1948 C C . PRO A 1 255 ? -1.389 15.004 -13.826 1.00 43.75 255 PRO A C 1
ATOM 1950 O O . PRO A 1 255 ? -0.485 14.181 -13.686 1.00 43.75 255 PRO A O 1
ATOM 1953 N N . GLY A 1 256 ? -1.134 16.300 -14.043 1.00 43.16 256 GLY A N 1
ATOM 1954 C CA . GLY A 1 256 ? 0.205 16.877 -14.137 1.00 43.16 256 GLY A CA 1
ATOM 1955 C C . GLY A 1 256 ? 0.800 17.310 -12.799 1.00 43.16 256 GLY A C 1
ATOM 1956 O O . GLY A 1 256 ? 1.978 17.663 -12.754 1.00 43.16 256 GLY A O 1
ATOM 1957 N N . ARG A 1 257 ? 0.033 17.301 -11.699 1.00 47.00 257 ARG A N 1
ATOM 1958 C CA . ARG A 1 257 ? 0.504 17.948 -10.470 1.00 47.00 257 ARG A CA 1
ATOM 1959 C C . ARG A 1 257 ? 1.581 17.184 -9.714 1.00 47.00 257 ARG A C 1
ATOM 1961 O O . ARG A 1 257 ? 2.282 17.813 -8.923 1.00 47.00 257 ARG A O 1
ATOM 1968 N N . TYR A 1 258 ? 1.748 15.883 -9.972 1.00 49.97 258 TYR A N 1
ATOM 1969 C CA . TYR A 1 258 ? 2.735 15.046 -9.275 1.00 49.97 258 TYR A CA 1
ATOM 1970 C C . TYR A 1 258 ? 3.224 13.809 -10.048 1.00 49.97 258 TYR A C 1
ATOM 1972 O O . TYR A 1 258 ? 3.875 12.961 -9.447 1.00 49.97 258 TYR A O 1
ATOM 1980 N N . GLN A 1 259 ? 2.958 13.692 -11.353 1.00 59.59 259 GLN A N 1
ATOM 1981 C CA . GLN A 1 259 ? 3.714 12.787 -12.226 1.00 59.59 259 GLN A CA 1
ATOM 1982 C C . GLN A 1 259 ? 4.906 13.558 -12.787 1.00 59.59 259 GLN A C 1
ATOM 1984 O O . GLN A 1 259 ? 4.748 14.646 -13.340 1.00 59.59 259 GLN A O 1
ATOM 1989 N N . MET A 1 260 ? 6.112 13.021 -12.630 1.00 71.50 260 MET A N 1
ATOM 1990 C CA . MET A 1 260 ? 7.292 13.621 -13.256 1.00 71.50 260 MET A CA 1
ATOM 1991 C C . MET A 1 260 ? 7.233 13.500 -14.784 1.00 71.50 260 MET A C 1
ATOM 1993 O O . MET A 1 260 ? 6.580 12.612 -15.336 1.00 71.50 260 MET A O 1
ATOM 1997 N N . GLU A 1 261 ? 7.979 14.359 -15.476 1.00 78.38 261 GLU A N 1
ATOM 1998 C CA . GLU A 1 261 ? 8.082 14.297 -16.931 1.00 78.38 261 GLU A CA 1
ATOM 1999 C C . GLU A 1 261 ? 8.627 12.933 -17.390 1.00 78.38 261 GLU A C 1
ATOM 2001 O O . GLU A 1 261 ? 9.713 12.502 -16.991 1.00 78.38 261 GLU A O 1
ATOM 2006 N N . ARG A 1 262 ? 7.874 12.246 -18.257 1.00 84.25 262 ARG A N 1
ATOM 2007 C CA . ARG A 1 262 ? 8.212 10.926 -18.812 1.00 84.25 262 ARG A CA 1
ATOM 2008 C C . ARG A 1 262 ? 9.153 11.031 -20.011 1.00 84.25 262 ARG A C 1
ATOM 2010 O O . ARG A 1 262 ? 8.853 10.550 -21.102 1.00 84.25 262 ARG A O 1
ATOM 2017 N N . THR A 1 263 ? 10.306 11.667 -19.812 1.00 89.19 263 THR A N 1
ATOM 2018 C CA . THR A 1 263 ? 11.392 11.626 -20.799 1.00 89.19 263 THR A CA 1
ATOM 2019 C C . THR A 1 263 ? 11.979 10.214 -20.870 1.00 89.19 263 THR A C 1
ATOM 2021 O O . THR A 1 263 ? 11.911 9.443 -19.909 1.00 89.19 263 THR A O 1
ATOM 2024 N N . ARG A 1 264 ? 12.596 9.868 -22.007 1.00 91.19 264 ARG A N 1
ATOM 2025 C CA . ARG A 1 264 ? 13.332 8.601 -22.158 1.00 91.19 264 ARG A CA 1
ATOM 2026 C C . ARG A 1 264 ? 14.335 8.393 -21.021 1.00 91.19 264 ARG A C 1
ATOM 2028 O O . ARG A 1 264 ? 14.423 7.301 -20.472 1.00 91.19 264 ARG A O 1
ATOM 2035 N N . GLU A 1 265 ? 15.085 9.442 -20.711 1.00 90.56 265 GLU A N 1
ATOM 2036 C CA . GLU A 1 265 ? 16.125 9.450 -19.689 1.00 90.56 265 GLU A CA 1
ATOM 2037 C C . GLU A 1 265 ? 15.547 9.140 -18.303 1.00 90.56 265 GLU A C 1
ATOM 2039 O O . GLU A 1 265 ? 15.951 8.162 -17.682 1.00 90.56 265 GLU A O 1
ATOM 2044 N N . ASN A 1 266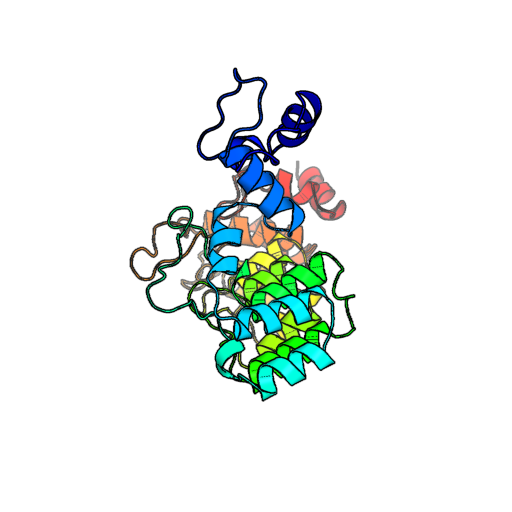 ? 14.505 9.864 -17.887 1.00 88.69 266 ASN A N 1
ATOM 2045 C CA . ASN A 1 266 ? 13.860 9.667 -16.590 1.00 88.69 266 ASN A CA 1
ATOM 2046 C C . ASN A 1 266 ? 13.291 8.250 -16.415 1.00 88.69 266 ASN A C 1
ATOM 2048 O O . ASN A 1 266 ? 13.402 7.663 -15.337 1.00 88.69 266 ASN A O 1
ATOM 2052 N N . ILE A 1 267 ? 12.690 7.685 -17.469 1.00 92.12 267 ILE A N 1
ATOM 2053 C CA . ILE A 1 267 ? 12.164 6.313 -17.437 1.00 92.12 267 ILE A CA 1
ATOM 2054 C C . ILE A 1 267 ? 13.311 5.311 -17.263 1.00 92.12 267 ILE A C 1
ATOM 2056 O O . ILE A 1 267 ? 13.216 4.408 -16.432 1.00 92.12 267 ILE A O 1
ATOM 2060 N N . LEU A 1 268 ? 14.398 5.467 -18.023 1.00 93.00 268 LEU A N 1
ATOM 2061 C CA . LEU A 1 268 ? 15.557 4.578 -17.944 1.00 93.00 268 LEU A CA 1
ATOM 2062 C C . LEU A 1 268 ? 16.277 4.681 -16.597 1.00 93.00 268 LEU A C 1
ATOM 2064 O O . LEU A 1 268 ? 16.657 3.656 -16.038 1.00 93.00 268 LEU A O 1
ATOM 2068 N N . HIS A 1 269 ? 16.408 5.886 -16.041 1.00 91.06 269 HIS A N 1
ATOM 2069 C CA . HIS A 1 269 ? 16.987 6.112 -14.715 1.00 91.06 269 HIS A CA 1
ATOM 2070 C C . HIS A 1 269 ? 16.181 5.430 -13.614 1.00 91.06 269 HIS A C 1
ATOM 2072 O O . HIS A 1 269 ? 16.763 4.762 -12.764 1.00 91.06 269 HIS A O 1
ATOM 2078 N N . GLN A 1 270 ? 14.849 5.529 -13.648 1.00 90.69 270 GLN A N 1
ATOM 2079 C CA . GLN A 1 270 ? 13.994 4.812 -12.699 1.00 90.69 270 GLN A CA 1
ATOM 2080 C C . GLN A 1 270 ? 14.044 3.294 -12.887 1.00 90.69 270 GLN A C 1
ATOM 2082 O O . GLN A 1 270 ? 14.074 2.563 -11.901 1.00 90.69 270 GLN A O 1
ATOM 2087 N N . ALA A 1 271 ? 14.074 2.808 -14.131 1.00 94.31 271 ALA A N 1
ATOM 2088 C CA . ALA A 1 271 ? 14.198 1.380 -14.407 1.00 94.31 271 ALA A CA 1
ATOM 2089 C C . ALA A 1 271 ? 15.526 0.824 -13.876 1.00 94.31 271 ALA A C 1
ATOM 2091 O O . ALA A 1 271 ? 15.546 -0.209 -13.209 1.00 94.31 271 ALA A O 1
ATOM 2092 N N . PHE A 1 272 ? 16.626 1.544 -14.110 1.00 93.00 272 PHE A N 1
ATOM 2093 C CA . PHE A 1 272 ? 17.939 1.187 -13.586 1.00 93.00 272 PHE A CA 1
ATOM 2094 C C . PHE A 1 272 ? 17.966 1.252 -12.054 1.00 93.00 272 PHE A C 1
ATOM 2096 O O . PHE A 1 272 ? 18.446 0.321 -11.409 1.00 93.00 272 PHE A O 1
ATOM 2103 N N . TYR A 1 273 ? 17.382 2.299 -11.463 1.00 90.56 273 TYR A N 1
ATOM 2104 C CA . TYR A 1 273 ? 17.214 2.412 -10.016 1.00 90.56 273 TYR A CA 1
ATOM 2105 C C . TYR A 1 273 ? 16.476 1.200 -9.434 1.00 90.56 273 TYR A C 1
ATOM 2107 O O . TYR A 1 273 ? 17.005 0.569 -8.520 1.00 90.56 273 TYR A O 1
ATOM 2115 N N . PHE A 1 274 ? 15.310 0.826 -9.972 1.00 92.38 274 PHE A N 1
ATOM 2116 C CA . PHE A 1 274 ? 14.553 -0.321 -9.469 1.00 92.38 274 PHE A CA 1
ATOM 2117 C C . PHE A 1 274 ? 15.284 -1.652 -9.678 1.00 92.38 274 PHE A C 1
ATOM 2119 O O . PHE A 1 274 ? 15.276 -2.484 -8.772 1.00 92.38 274 PHE A O 1
ATOM 2126 N N . ALA A 1 275 ? 15.969 -1.850 -10.811 1.00 93.62 275 ALA A N 1
ATOM 2127 C CA . ALA A 1 275 ? 16.799 -3.037 -11.029 1.00 93.62 275 ALA A CA 1
ATOM 2128 C C . ALA A 1 275 ? 17.893 -3.166 -9.958 1.00 93.62 275 ALA A C 1
ATOM 2130 O O . ALA A 1 275 ? 18.048 -4.222 -9.348 1.00 93.62 275 ALA A O 1
ATOM 2131 N N . CYS A 1 276 ? 18.605 -2.075 -9.667 1.00 88.44 276 CYS A N 1
ATOM 2132 C CA . CYS A 1 276 ? 19.613 -2.041 -8.610 1.00 88.44 276 CYS A CA 1
ATOM 2133 C C . CYS A 1 276 ? 18.997 -2.242 -7.218 1.00 88.44 276 CYS A C 1
ATOM 2135 O O . CYS A 1 276 ? 19.513 -3.025 -6.421 1.00 88.44 276 CYS A O 1
ATOM 2137 N N . ARG A 1 277 ? 17.878 -1.568 -6.926 1.00 84.88 277 ARG A N 1
ATOM 2138 C CA . ARG A 1 277 ? 17.175 -1.626 -5.636 1.00 84.88 277 ARG A CA 1
ATOM 2139 C C . ARG A 1 277 ? 16.714 -3.039 -5.282 1.00 84.88 277 ARG A C 1
ATOM 2141 O O . ARG A 1 277 ? 16.783 -3.402 -4.106 1.00 84.88 277 ARG A O 1
ATOM 2148 N N . SER A 1 278 ? 16.292 -3.803 -6.287 1.00 88.62 278 SER A N 1
ATOM 2149 C CA . SER A 1 278 ? 15.854 -5.198 -6.174 1.00 88.62 278 SER A CA 1
ATOM 2150 C C . SER A 1 278 ? 16.961 -6.219 -6.473 1.00 88.62 278 SER A C 1
ATOM 2152 O O . SER A 1 278 ? 16.691 -7.415 -6.488 1.00 88.62 278 SER A O 1
ATOM 2154 N N . ASN A 1 279 ? 18.212 -5.781 -6.671 1.00 89.38 279 ASN A N 1
ATOM 2155 C CA . ASN A 1 279 ? 19.371 -6.644 -6.932 1.00 89.38 279 ASN A CA 1
ATOM 2156 C C . ASN A 1 279 ? 19.270 -7.502 -8.222 1.00 89.38 279 ASN A C 1
ATOM 2158 O O . ASN A 1 279 ? 19.846 -8.588 -8.304 1.00 89.38 279 ASN A O 1
ATOM 2162 N N . ASN A 1 280 ? 18.594 -6.996 -9.257 1.00 93.62 280 ASN A N 1
ATOM 2163 C CA . ASN A 1 280 ? 18.503 -7.613 -10.588 1.00 93.62 280 ASN A CA 1
ATOM 2164 C C . ASN A 1 280 ? 19.678 -7.156 -11.464 1.00 93.62 280 ASN A C 1
ATOM 2166 O O . ASN A 1 280 ? 19.557 -6.262 -12.306 1.00 93.62 280 ASN A O 1
ATOM 2170 N N . LEU A 1 281 ? 20.859 -7.716 -11.200 1.00 89.31 281 LEU A N 1
ATOM 2171 C CA . LEU A 1 281 ? 22.121 -7.207 -11.749 1.00 89.31 281 LEU A CA 1
ATOM 2172 C C . LEU A 1 281 ? 22.266 -7.385 -13.266 1.00 89.31 281 LEU A C 1
ATOM 2174 O O . LEU A 1 281 ? 22.946 -6.588 -13.898 1.00 89.31 281 LEU A O 1
ATOM 2178 N N . ASP A 1 282 ? 21.653 -8.405 -13.855 1.00 94.88 282 ASP A N 1
ATOM 2179 C CA . ASP A 1 282 ? 21.649 -8.637 -15.303 1.00 94.88 282 ASP A CA 1
ATOM 2180 C C . ASP A 1 282 ? 20.816 -7.585 -16.053 1.00 94.88 282 ASP A C 1
ATOM 2182 O O . ASP A 1 282 ? 21.229 -7.073 -17.096 1.00 94.88 282 ASP A O 1
ATOM 2186 N N . VAL A 1 283 ? 19.673 -7.205 -15.482 1.00 96.06 283 VAL A N 1
ATOM 2187 C CA . VAL A 1 283 ? 18.864 -6.080 -15.951 1.00 96.06 283 VAL A CA 1
ATOM 2188 C C . VAL A 1 283 ? 19.610 -4.764 -15.782 1.00 96.06 283 VAL A C 1
ATOM 2190 O O . VAL A 1 283 ? 19.633 -3.959 -16.714 1.00 96.06 283 VAL A O 1
ATOM 2193 N N . ALA A 1 284 ? 20.232 -4.542 -14.622 1.00 92.56 284 ALA A N 1
ATOM 2194 C CA . ALA A 1 284 ? 21.017 -3.339 -14.375 1.00 92.56 284 ALA A CA 1
ATOM 2195 C C . ALA A 1 284 ? 22.166 -3.208 -15.391 1.00 92.56 284 ALA A C 1
ATOM 2197 O O . ALA A 1 284 ? 22.309 -2.150 -15.998 1.00 92.56 284 ALA A O 1
ATOM 2198 N N . ASP A 1 285 ? 22.916 -4.285 -15.652 1.00 91.25 285 ASP A N 1
ATOM 2199 C CA . ASP A 1 285 ? 23.995 -4.307 -16.649 1.00 91.25 285 ASP A CA 1
ATOM 2200 C C . ASP A 1 285 ? 23.473 -3.969 -18.059 1.00 91.25 285 ASP A C 1
ATOM 2202 O O . ASP A 1 285 ? 24.074 -3.172 -18.785 1.00 91.25 285 ASP A O 1
ATOM 2206 N N . TYR A 1 286 ? 22.329 -4.541 -18.450 1.00 94.06 286 TYR A N 1
ATOM 2207 C CA . TYR A 1 286 ? 21.707 -4.248 -19.740 1.00 94.06 286 TYR A CA 1
ATOM 2208 C C . TYR A 1 286 ? 21.292 -2.774 -19.851 1.00 94.06 286 TYR A C 1
ATOM 2210 O O . TYR A 1 286 ? 21.611 -2.113 -20.841 1.00 94.06 286 TYR A O 1
ATOM 2218 N N . LEU A 1 287 ? 20.627 -2.233 -18.830 1.00 92.81 287 LEU A N 1
ATOM 2219 C CA . LEU A 1 287 ? 20.196 -0.837 -18.815 1.00 92.81 287 LEU A CA 1
ATOM 2220 C C . LEU A 1 287 ? 21.384 0.129 -18.771 1.00 92.81 287 LEU A C 1
ATOM 2222 O O . LEU A 1 287 ? 21.349 1.138 -19.467 1.00 92.81 287 LEU A O 1
ATOM 2226 N N . PHE A 1 288 ? 22.458 -0.196 -18.047 1.00 89.06 288 PHE A N 1
ATOM 2227 C CA . PHE A 1 288 ? 23.674 0.622 -17.984 1.00 89.06 288 PHE A CA 1
ATOM 2228 C C . PHE A 1 288 ? 24.298 0.843 -19.369 1.00 89.06 288 PHE A C 1
ATOM 2230 O O . PHE A 1 288 ? 24.751 1.942 -19.682 1.00 89.06 288 PHE A O 1
ATOM 2237 N N . SER A 1 289 ? 24.227 -0.163 -20.249 1.00 85.56 289 SER A N 1
ATOM 2238 C CA . SER A 1 289 ? 24.685 -0.038 -21.641 1.00 85.56 289 SER A CA 1
ATOM 2239 C C . SER A 1 289 ? 23.869 0.951 -22.498 1.00 85.56 289 SER A C 1
ATOM 2241 O O . SER A 1 289 ? 24.267 1.256 -23.621 1.00 85.56 289 SER A O 1
ATOM 2243 N N . SER A 1 290 ? 22.751 1.476 -21.979 1.00 83.50 290 SER A N 1
ATOM 2244 C CA . SER A 1 290 ? 21.834 2.402 -22.664 1.00 83.50 290 SER A CA 1
ATOM 2245 C C . SER A 1 290 ? 22.075 3.890 -22.353 1.00 83.50 290 SER A C 1
ATOM 2247 O O . SER A 1 290 ? 21.157 4.695 -22.555 1.00 83.50 290 SER A O 1
ATOM 2249 N N . ASP A 1 291 ? 23.290 4.241 -21.913 1.00 82.00 291 ASP A N 1
ATOM 2250 C CA . ASP A 1 291 ? 23.740 5.608 -21.583 1.00 82.00 291 ASP A CA 1
ATOM 2251 C C . ASP A 1 291 ? 23.044 6.191 -20.335 1.00 82.00 291 ASP A C 1
ATOM 2253 O O . ASP A 1 291 ? 22.387 7.231 -20.370 1.00 82.00 291 ASP A O 1
ATOM 2257 N N . ILE A 1 292 ? 23.128 5.458 -19.218 1.00 87.88 292 ILE A N 1
ATOM 2258 C CA . ILE A 1 292 ? 22.605 5.895 -17.914 1.00 87.88 292 ILE A CA 1
ATOM 2259 C C . ILE A 1 292 ? 23.591 6.867 -17.256 1.00 87.88 292 ILE A C 1
ATOM 2261 O O . ILE A 1 292 ? 24.712 6.482 -16.923 1.00 87.88 292 ILE A O 1
ATOM 2265 N N . ASP A 1 293 ? 23.147 8.091 -16.964 1.00 86.94 293 ASP A N 1
ATOM 2266 C CA . ASP A 1 293 ? 23.865 8.989 -16.055 1.00 86.94 293 ASP A CA 1
ATOM 2267 C C . ASP A 1 293 ? 23.603 8.596 -14.594 1.00 86.94 293 ASP A C 1
ATOM 2269 O O . ASP A 1 293 ? 22.599 8.965 -13.992 1.00 86.94 293 ASP A O 1
ATOM 2273 N N . ILE A 1 294 ? 24.541 7.864 -13.995 1.00 81.31 294 ILE A N 1
ATOM 2274 C CA . ILE A 1 294 ? 24.473 7.424 -12.591 1.00 81.31 294 ILE A CA 1
ATOM 2275 C C . ILE A 1 294 ? 24.515 8.569 -11.561 1.00 81.31 294 ILE A C 1
ATOM 2277 O O . ILE A 1 294 ? 24.240 8.342 -10.378 1.00 81.31 294 ILE A O 1
ATOM 2281 N N . ASN A 1 295 ? 24.864 9.790 -11.979 1.00 83.00 295 ASN A N 1
ATOM 2282 C CA . ASN A 1 295 ? 24.844 10.980 -11.128 1.00 83.00 295 ASN A CA 1
ATOM 2283 C C . ASN A 1 295 ? 23.538 11.771 -11.257 1.00 83.00 295 ASN A C 1
ATOM 2285 O O . ASN A 1 295 ? 23.306 12.697 -10.470 1.00 83.00 295 ASN A O 1
ATOM 2289 N N . ALA A 1 296 ? 22.679 11.404 -12.210 1.00 80.75 296 ALA A N 1
ATOM 2290 C CA . ALA A 1 296 ? 21.380 12.019 -12.372 1.00 80.75 296 ALA A CA 1
ATOM 2291 C C . ALA A 1 296 ? 20.492 11.753 -11.155 1.00 80.75 296 ALA A C 1
ATOM 2293 O O . ALA A 1 296 ? 20.587 10.734 -10.461 1.00 80.75 296 ALA A O 1
ATOM 2294 N N . TRP A 1 297 ? 19.620 12.717 -10.891 1.00 80.25 297 TRP A N 1
ATOM 2295 C CA . TRP A 1 297 ? 18.654 12.646 -9.808 1.00 80.25 297 TRP A CA 1
ATOM 2296 C C . TRP A 1 297 ? 17.497 11.761 -10.243 1.00 80.25 297 TRP A C 1
ATOM 2298 O O . TRP A 1 297 ? 16.890 12.038 -11.272 1.00 80.25 297 TRP A O 1
ATOM 2308 N N . VAL A 1 298 ? 17.165 10.735 -9.453 1.00 76.19 298 VAL A N 1
ATOM 2309 C CA . VAL A 1 298 ? 16.000 9.887 -9.745 1.00 76.19 298 VAL A CA 1
ATOM 2310 C C . VAL A 1 298 ? 14.736 10.664 -9.382 1.00 76.19 298 VAL A C 1
ATOM 2312 O O . VAL A 1 298 ? 14.508 10.918 -8.195 1.00 76.19 298 VAL A O 1
ATOM 2315 N N . PRO A 1 299 ? 13.904 11.072 -10.352 1.00 72.56 299 PRO A N 1
ATOM 2316 C CA . PRO A 1 299 ? 12.690 11.808 -10.042 1.00 72.56 299 PRO A CA 1
ATOM 2317 C C . PRO A 1 299 ? 11.599 10.844 -9.537 1.00 72.56 299 PRO A C 1
ATOM 2319 O O . PRO A 1 299 ? 11.706 9.625 -9.685 1.00 72.56 299 PRO A O 1
ATOM 2322 N N . GLY A 1 300 ? 10.538 11.380 -8.925 1.00 75.25 300 GLY A N 1
ATOM 2323 C CA . GLY A 1 300 ? 9.379 10.585 -8.480 1.00 75.25 300 GLY A CA 1
ATOM 2324 C C . GLY A 1 300 ? 9.562 9.822 -7.160 1.00 75.25 300 GLY A C 1
ATOM 2325 O O . GLY A 1 300 ? 8.668 9.074 -6.763 1.00 75.25 300 GLY A O 1
ATOM 2326 N N . LEU A 1 301 ? 10.691 10.018 -6.473 1.00 76.62 301 LEU A N 1
ATOM 2327 C CA . LEU A 1 301 ? 10.975 9.462 -5.145 1.00 76.62 301 LEU A CA 1
ATOM 2328 C C . LEU A 1 301 ? 10.688 10.492 -4.034 1.00 76.62 301 LEU A C 1
ATOM 2330 O O . LEU A 1 301 ? 10.569 11.691 -4.295 1.00 76.62 301 LEU A O 1
ATOM 2334 N N . ASP A 1 302 ? 10.583 10.036 -2.784 1.00 68.00 302 ASP A N 1
ATOM 2335 C CA . ASP A 1 302 ? 10.328 10.877 -1.603 1.00 68.00 302 ASP A CA 1
ATOM 2336 C C . ASP A 1 302 ? 11.494 11.807 -1.254 1.00 68.00 302 ASP A C 1
ATOM 2338 O O . ASP A 1 302 ? 11.292 12.866 -0.650 1.00 68.00 302 ASP A O 1
ATOM 2342 N N . GLN A 1 303 ? 12.709 11.427 -1.648 1.00 67.06 303 GLN A N 1
ATOM 2343 C CA . GLN A 1 303 ? 13.905 12.240 -1.499 1.00 67.06 303 GLN A CA 1
ATOM 2344 C C . GLN A 1 303 ? 14.647 12.368 -2.819 1.00 67.06 303 GLN A C 1
ATOM 2346 O O . GLN A 1 303 ? 14.693 11.467 -3.653 1.00 67.06 303 GLN A O 1
ATOM 2351 N N . ALA A 1 304 ? 15.253 13.529 -2.995 1.00 65.94 304 ALA A N 1
ATOM 2352 C CA . ALA A 1 304 ? 15.933 13.880 -4.215 1.00 65.94 304 ALA A CA 1
ATOM 2353 C C . ALA A 1 304 ? 17.428 13.573 -4.038 1.00 65.94 304 ALA A C 1
ATOM 2355 O O . ALA A 1 304 ? 18.121 14.236 -3.264 1.00 65.94 304 ALA A O 1
ATOM 2356 N N . ALA A 1 305 ? 17.896 12.511 -4.691 1.00 66.19 305 ALA A N 1
ATOM 2357 C CA . ALA A 1 305 ? 19.276 12.049 -4.595 1.00 66.19 305 ALA A CA 1
ATOM 2358 C C . ALA A 1 305 ? 19.736 11.365 -5.898 1.00 66.19 305 ALA A C 1
ATOM 2360 O O . ALA A 1 305 ? 18.894 10.871 -6.659 1.00 66.19 305 ALA A O 1
ATOM 2361 N N . PRO A 1 306 ? 21.058 11.330 -6.161 1.00 76.38 306 PRO A N 1
ATOM 2362 C CA . PRO A 1 306 ? 21.613 10.648 -7.325 1.00 76.38 306 PRO A CA 1
ATOM 2363 C C . PRO A 1 306 ? 21.307 9.147 -7.322 1.00 76.38 306 PRO A C 1
ATOM 2365 O O . PRO A 1 306 ? 21.266 8.539 -6.250 1.00 76.38 306 PRO A O 1
ATOM 2368 N N . ILE A 1 307 ? 21.190 8.531 -8.503 1.00 73.88 307 ILE A N 1
ATOM 2369 C CA . ILE A 1 307 ? 21.035 7.069 -8.666 1.00 73.88 307 ILE A CA 1
ATOM 2370 C C . ILE A 1 307 ? 22.039 6.307 -7.791 1.00 73.88 307 ILE A C 1
ATOM 2372 O O . ILE A 1 307 ? 21.655 5.412 -7.037 1.00 73.88 307 ILE A O 1
ATOM 2376 N N . LEU A 1 308 ? 23.314 6.708 -7.824 1.00 69.19 308 LEU A N 1
ATOM 2377 C CA . LEU A 1 308 ? 24.374 6.047 -7.064 1.00 69.19 308 LEU A CA 1
ATOM 2378 C C . LEU A 1 308 ? 24.119 6.039 -5.546 1.00 69.19 308 LEU A C 1
ATOM 2380 O O . LEU A 1 308 ? 24.410 5.048 -4.880 1.00 69.19 308 LEU A O 1
ATOM 2384 N N . HIS A 1 309 ? 23.540 7.108 -4.990 1.00 69.81 309 HIS A N 1
ATOM 2385 C CA . HIS A 1 309 ? 23.216 7.172 -3.562 1.00 69.81 309 HIS A CA 1
ATOM 2386 C C . HIS A 1 309 ? 22.210 6.082 -3.172 1.00 69.81 309 HIS A C 1
ATOM 2388 O O . HIS A 1 309 ? 22.373 5.392 -2.162 1.00 69.81 309 HIS A O 1
ATOM 2394 N N . TRP A 1 310 ? 21.206 5.882 -4.021 1.00 65.75 310 TRP A N 1
ATOM 2395 C CA . TRP A 1 310 ? 20.161 4.893 -3.810 1.00 65.75 310 TRP A CA 1
ATOM 2396 C C . TRP A 1 310 ? 20.645 3.453 -3.988 1.00 65.75 310 TRP A C 1
ATOM 2398 O O . TRP A 1 310 ? 20.227 2.575 -3.232 1.00 65.75 310 TRP A O 1
ATOM 2408 N N . CYS A 1 311 ? 21.564 3.206 -4.925 1.00 63.81 311 CYS A N 1
ATOM 2409 C CA . CYS A 1 311 ? 22.144 1.879 -5.147 1.00 63.81 311 CYS A CA 1
ATOM 2410 C C . CYS A 1 311 ? 23.027 1.396 -3.977 1.00 63.81 311 CYS A C 1
ATOM 2412 O O . CYS A 1 311 ? 23.170 0.189 -3.782 1.00 63.81 311 CYS A O 1
ATOM 2414 N N . VAL A 1 312 ? 23.600 2.320 -3.191 1.00 59.38 312 VAL A N 1
ATOM 2415 C CA . VAL A 1 312 ? 24.541 2.022 -2.092 1.00 59.38 312 VAL A CA 1
ATOM 2416 C C . VAL A 1 312 ? 23.847 1.921 -0.723 1.00 59.38 312 VAL A C 1
ATOM 2418 O O . VAL A 1 312 ? 24.258 1.119 0.114 1.00 59.38 312 VAL A O 1
ATOM 2421 N N . GLY A 1 313 ? 22.797 2.711 -0.470 1.00 49.19 313 GLY A N 1
ATOM 2422 C CA . GLY A 1 313 ? 22.255 2.918 0.882 1.00 49.19 313 GLY A CA 1
ATOM 2423 C C . GLY A 1 313 ? 21.414 1.783 1.487 1.00 49.19 313 GLY A C 1
ATOM 2424 O O . GLY A 1 313 ? 21.236 1.766 2.702 1.00 49.19 313 GLY A O 1
ATOM 2425 N N . TRP A 1 314 ? 20.897 0.840 0.686 1.00 48.06 314 TRP A N 1
ATOM 2426 C CA . TRP A 1 314 ? 19.793 -0.040 1.124 1.00 48.06 314 TRP A CA 1
ATOM 2427 C C . TRP A 1 314 ? 19.950 -1.529 0.762 1.00 48.06 314 TRP A C 1
ATOM 2429 O O . TRP A 1 314 ? 18.967 -2.218 0.490 1.00 48.06 314 TRP A O 1
ATOM 2439 N N . GLY A 1 315 ? 21.183 -2.051 0.816 1.00 42.19 315 GLY A N 1
ATOM 2440 C CA . GLY A 1 315 ? 21.419 -3.496 0.982 1.00 42.19 315 GLY A CA 1
ATOM 2441 C C . GLY A 1 315 ? 22.014 -4.274 -0.196 1.00 42.19 315 GLY A C 1
ATOM 2442 O O . GLY A 1 315 ? 22.207 -5.478 -0.053 1.00 42.19 315 GLY A O 1
ATOM 2443 N N . SER A 1 316 ? 22.381 -3.643 -1.317 1.00 43.81 316 SER A N 1
ATOM 2444 C CA . SER A 1 316 ? 23.168 -4.319 -2.364 1.00 43.81 316 SER A CA 1
ATOM 2445 C C . SER A 1 316 ? 24.618 -3.816 -2.341 1.00 43.81 316 SER A C 1
ATOM 2447 O O . SER A 1 316 ? 24.987 -2.834 -2.980 1.00 43.81 316 SER A O 1
ATOM 2449 N N . SER A 1 317 ? 25.485 -4.484 -1.577 1.00 44.88 317 SER A N 1
ATOM 2450 C CA . SER A 1 317 ? 26.930 -4.244 -1.702 1.00 44.88 317 SER A CA 1
ATOM 2451 C C . SER A 1 317 ? 27.416 -4.560 -3.125 1.00 44.88 317 SER A C 1
ATOM 2453 O O . SER A 1 317 ? 28.314 -3.894 -3.619 1.00 44.88 317 SER A O 1
ATOM 2455 N N . ALA A 1 318 ? 26.765 -5.494 -3.829 1.00 46.12 318 ALA A N 1
ATOM 2456 C CA . ALA A 1 318 ? 27.098 -5.879 -5.200 1.00 46.12 318 ALA A CA 1
ATOM 2457 C C . ALA A 1 318 ? 26.754 -4.814 -6.265 1.00 46.12 318 ALA A C 1
ATOM 2459 O O . ALA A 1 318 ? 27.548 -4.608 -7.184 1.00 46.12 318 ALA A O 1
ATOM 2460 N N . GLY A 1 319 ? 25.618 -4.111 -6.144 1.00 38.84 319 GLY A N 1
ATOM 2461 C CA . GLY A 1 319 ? 25.264 -3.007 -7.048 1.00 38.84 319 GLY A CA 1
ATOM 2462 C C . GLY A 1 319 ? 26.161 -1.783 -6.844 1.00 38.84 319 GLY A C 1
ATOM 2463 O O . GLY A 1 319 ? 26.583 -1.151 -7.811 1.00 38.84 319 GLY A O 1
ATOM 2464 N N . ALA A 1 320 ? 26.541 -1.515 -5.5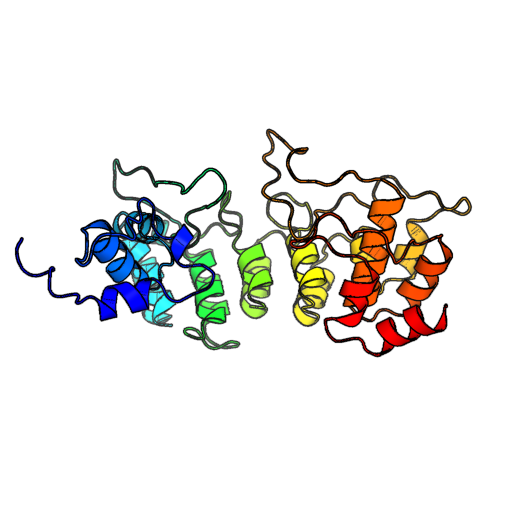90 1.00 41.97 320 ALA A N 1
ATOM 2465 C CA . ALA A 1 320 ? 27.534 -0.504 -5.235 1.00 41.97 320 ALA A CA 1
ATOM 2466 C C . ALA A 1 320 ? 28.927 -0.819 -5.809 1.00 41.97 320 ALA A C 1
ATOM 2468 O O . ALA A 1 320 ? 29.569 0.068 -6.363 1.00 41.97 320 ALA A O 1
ATOM 2469 N N . THR A 1 321 ? 29.385 -2.073 -5.718 1.00 46.47 321 THR A N 1
ATOM 2470 C CA . THR A 1 321 ? 30.687 -2.497 -6.257 1.00 46.47 321 THR A CA 1
ATOM 2471 C C . THR A 1 321 ? 30.734 -2.384 -7.781 1.00 46.47 321 THR A C 1
ATOM 2473 O O . THR A 1 321 ? 31.679 -1.811 -8.301 1.00 46.47 321 THR A O 1
ATOM 2476 N N . LYS A 1 322 ? 29.685 -2.787 -8.512 1.00 44.50 322 LYS A N 1
ATOM 2477 C CA . LYS A 1 322 ? 29.652 -2.639 -9.981 1.00 44.50 322 LYS A CA 1
ATOM 2478 C C . LYS A 1 322 ? 29.601 -1.185 -10.462 1.00 44.50 322 LYS A C 1
ATOM 2480 O O . LYS A 1 322 ? 30.273 -0.853 -11.433 1.00 44.50 322 LYS A O 1
ATOM 2485 N N . ALA A 1 323 ? 28.844 -0.315 -9.789 1.00 41.44 323 ALA A N 1
ATOM 2486 C CA . ALA A 1 323 ? 28.823 1.113 -10.117 1.00 41.44 323 ALA A CA 1
ATOM 2487 C C . ALA A 1 323 ? 30.166 1.805 -9.813 1.00 41.44 323 ALA A C 1
ATOM 2489 O O . ALA A 1 323 ? 30.499 2.810 -10.435 1.00 41.44 323 ALA A O 1
ATOM 2490 N N . HIS A 1 324 ? 30.942 1.255 -8.875 1.00 42.72 324 HIS A N 1
ATOM 2491 C CA . HIS A 1 324 ? 32.268 1.744 -8.505 1.00 42.72 324 HIS A CA 1
ATOM 2492 C C . HIS A 1 324 ? 33.402 1.137 -9.358 1.00 42.72 324 HIS A C 1
ATOM 2494 O O . HIS A 1 324 ? 34.417 1.799 -9.553 1.00 42.72 324 HIS A O 1
ATOM 2500 N N . ASP A 1 325 ? 33.233 -0.082 -9.883 1.00 44.09 325 ASP A N 1
ATOM 2501 C CA . ASP A 1 325 ? 34.200 -0.791 -10.742 1.00 44.09 325 ASP A CA 1
ATOM 2502 C C . ASP A 1 325 ? 34.118 -0.369 -12.227 1.00 44.09 325 ASP A C 1
ATOM 2504 O O . ASP A 1 325 ? 34.947 -0.777 -13.039 1.00 44.09 325 ASP A O 1
ATOM 2508 N N . GLY A 1 326 ? 33.107 0.432 -12.588 1.00 45.53 326 GLY A N 1
ATOM 2509 C CA . GLY A 1 326 ? 32.960 1.077 -13.899 1.00 45.53 326 GLY A CA 1
ATOM 2510 C C . GLY A 1 326 ? 33.584 2.479 -14.010 1.00 45.53 326 GLY A C 1
ATOM 2511 O O . GLY A 1 326 ? 33.441 3.104 -15.062 1.00 45.53 326 GLY A O 1
ATOM 2512 N N . LEU A 1 327 ? 34.233 2.974 -12.946 1.00 38.22 327 LEU A N 1
ATOM 2513 C CA . LEU A 1 327 ? 35.100 4.168 -12.933 1.00 38.22 327 LEU A CA 1
ATOM 2514 C C . LEU A 1 327 ? 36.541 3.802 -13.318 1.00 38.22 327 LEU A C 1
ATOM 2516 O O . LEU A 1 327 ? 37.200 4.647 -13.966 1.00 38.22 327 LEU A O 1
#

Radius of gyration: 22.66 Å; chains: 1; bounding box: 60×46×68 Å